Protein AF-A0A6J2XT29-F1 (afdb_monomer_lite)

Radius of gyration: 28.03 Å; chains: 1; bounding box: 79×59×53 Å

Organism: Sitophilus oryzae (NCBI:txid7048)

pLDDT: mean 84.01, std 17.03, range [32.56, 98.5]

Structure (mmCIF, N/CA/C/O backbone):
data_AF-A0A6J2XT29-F1
#
_entry.id   AF-A0A6J2XT29-F1
#
loop_
_atom_site.group_PDB
_atom_site.id
_atom_site.type_symbol
_atom_site.label_atom_id
_atom_site.label_alt_id
_atom_site.label_comp_id
_atom_site.label_asym_id
_atom_site.label_entity_id
_atom_site.label_seq_id
_atom_site.pdbx_PDB_ins_code
_atom_site.Cartn_x
_atom_site.Cartn_y
_atom_site.Cartn_z
_atom_site.occupancy
_atom_site.B_iso_or_equiv
_atom_site.auth_seq_id
_atom_site.auth_comp_id
_atom_site.auth_asym_id
_atom_site.auth_atom_id
_atom_site.pdbx_PDB_model_num
ATOM 1 N N . MET A 1 1 ? 14.604 -7.765 10.996 1.00 75.50 1 MET A N 1
ATOM 2 C CA . MET A 1 1 ? 13.766 -7.468 12.179 1.00 75.50 1 MET A CA 1
ATOM 3 C C . MET A 1 1 ? 12.303 -7.497 11.748 1.00 75.50 1 MET A C 1
ATOM 5 O O . MET A 1 1 ? 12.022 -7.014 10.658 1.00 75.50 1 MET A O 1
ATOM 9 N N . SER A 1 2 ? 11.394 -8.119 12.507 1.00 87.50 2 SER A N 1
ATOM 10 C CA . SER A 1 2 ? 9.956 -8.072 12.184 1.00 87.50 2 SER A CA 1
ATOM 11 C C . SER A 1 2 ? 9.379 -6.686 12.528 1.00 87.50 2 SER A C 1
ATOM 13 O O . SER A 1 2 ? 9.912 -6.046 13.435 1.00 87.50 2 SER A O 1
ATOM 15 N N . PRO A 1 3 ? 8.294 -6.216 11.877 1.00 84.75 3 PRO A N 1
ATOM 16 C CA . PRO A 1 3 ? 7.709 -4.901 12.179 1.00 84.75 3 PRO A CA 1
ATOM 17 C C . PRO A 1 3 ? 7.294 -4.743 13.648 1.00 84.75 3 PRO A C 1
ATOM 19 O O . PRO A 1 3 ? 7.476 -3.688 14.252 1.00 84.75 3 PRO A O 1
ATOM 22 N N . LYS A 1 4 ? 6.798 -5.829 14.256 1.00 86.00 4 LYS A N 1
ATOM 23 C CA . LYS A 1 4 ? 6.395 -5.849 15.666 1.00 86.00 4 LYS A CA 1
ATOM 24 C C . LYS A 1 4 ? 7.598 -5.748 16.605 1.00 86.00 4 LYS A C 1
ATOM 26 O O . LYS A 1 4 ? 7.549 -4.994 17.566 1.00 86.00 4 LYS A O 1
ATOM 31 N N . LEU A 1 5 ? 8.694 -6.443 16.291 1.00 88.62 5 LEU A N 1
ATOM 32 C CA . LEU A 1 5 ? 9.934 -6.343 17.060 1.00 88.62 5 LEU A CA 1
ATOM 33 C C . LEU A 1 5 ? 10.579 -4.956 16.921 1.00 88.62 5 LEU A C 1
ATOM 35 O O . LEU A 1 5 ? 11.034 -4.406 17.914 1.00 88.62 5 LEU A O 1
ATOM 39 N N . PHE A 1 6 ? 10.567 -4.374 15.717 1.00 87.44 6 PHE A N 1
ATOM 40 C CA . PHE A 1 6 ? 11.050 -3.009 15.483 1.00 87.44 6 PHE A CA 1
ATOM 41 C C . PHE A 1 6 ? 10.252 -1.979 16.288 1.00 87.44 6 PHE A C 1
ATOM 43 O O . PHE A 1 6 ? 10.837 -1.129 16.950 1.00 87.44 6 PHE A O 1
ATOM 50 N N . THR A 1 7 ? 8.923 -2.108 16.290 1.00 87.19 7 THR A N 1
ATOM 51 C CA . THR A 1 7 ? 8.021 -1.236 17.053 1.00 87.19 7 THR A CA 1
ATOM 52 C C . THR A 1 7 ? 8.329 -1.266 18.547 1.00 87.19 7 THR A C 1
ATOM 54 O O . THR A 1 7 ? 8.520 -0.206 19.134 1.00 87.19 7 THR A O 1
ATOM 57 N N . LEU A 1 8 ? 8.446 -2.462 19.133 1.00 88.94 8 LEU A N 1
ATOM 58 C CA . LEU A 1 8 ? 8.754 -2.628 20.556 1.00 88.94 8 LEU A CA 1
ATOM 59 C C . LEU A 1 8 ? 10.149 -2.101 20.910 1.00 88.94 8 LEU A C 1
ATOM 61 O O . LEU A 1 8 ? 10.317 -1.409 21.908 1.00 88.94 8 LEU A O 1
ATOM 65 N N . ALA A 1 9 ? 11.150 -2.395 20.079 1.00 89.38 9 ALA A N 1
ATOM 66 C CA . ALA A 1 9 ? 12.513 -1.926 20.298 1.00 89.38 9 ALA A CA 1
ATOM 67 C C . ALA A 1 9 ? 12.591 -0.390 20.273 1.00 89.38 9 ALA A C 1
ATOM 69 O O . ALA A 1 9 ? 13.258 0.224 21.100 1.00 89.38 9 ALA A O 1
ATOM 70 N N . LEU A 1 10 ? 11.859 0.236 19.354 1.00 87.81 10 LEU A N 1
ATOM 71 C CA . LEU A 1 10 ? 11.782 1.684 19.248 1.00 87.81 10 LEU A CA 1
ATOM 72 C C . LEU A 1 10 ? 11.015 2.319 20.420 1.00 87.81 10 LEU A C 1
ATOM 74 O O . LEU A 1 10 ? 11.417 3.368 20.912 1.00 87.81 10 LEU A O 1
ATOM 78 N N . GLU A 1 11 ? 9.943 1.686 20.900 1.00 87.50 11 GLU A N 1
ATOM 79 C CA . GLU A 1 11 ? 9.243 2.119 22.118 1.00 87.50 11 GLU A CA 1
ATOM 80 C C . GLU A 1 11 ? 10.168 2.090 23.342 1.00 87.50 11 GLU A C 1
ATOM 82 O O . GLU A 1 11 ? 10.181 3.042 24.118 1.00 87.50 11 GLU A O 1
ATOM 87 N N . GLU A 1 12 ? 11.003 1.058 23.482 1.00 89.12 12 GLU A N 1
ATOM 88 C CA . GLU A 1 12 ? 12.017 0.981 24.542 1.00 89.12 12 GLU A CA 1
ATOM 89 C C . GLU A 1 12 ? 13.102 2.061 24.429 1.00 89.12 12 GLU A C 1
ATOM 91 O O . GLU A 1 12 ? 13.652 2.486 25.445 1.00 89.12 12 GLU A O 1
ATOM 96 N N . VAL A 1 13 ? 13.411 2.534 23.218 1.00 90.19 13 VAL A N 1
ATOM 97 C CA . VAL A 1 13 ? 14.299 3.691 23.022 1.00 90.19 13 VAL A CA 1
ATOM 98 C C . VAL A 1 13 ? 13.635 4.961 23.531 1.00 90.19 13 VAL A C 1
ATOM 100 O O . VAL A 1 13 ? 14.242 5.674 24.322 1.00 90.19 13 VAL A O 1
ATOM 103 N N . PHE A 1 14 ? 12.389 5.224 23.130 1.00 88.88 14 PHE A N 1
ATOM 104 C CA . PHE A 1 14 ? 11.687 6.446 23.531 1.00 88.88 14 PHE A CA 1
ATOM 105 C C . PHE A 1 14 ? 11.379 6.510 25.025 1.00 88.88 14 PHE A C 1
ATOM 107 O O . PHE A 1 14 ? 11.457 7.589 25.595 1.00 88.88 14 PHE A O 1
ATOM 114 N N . LYS A 1 15 ? 11.122 5.378 25.692 1.00 86.69 15 LYS A N 1
ATOM 115 C CA . LYS A 1 15 ? 10.969 5.346 27.159 1.00 86.69 15 LYS A CA 1
ATOM 116 C C . LYS A 1 15 ? 12.222 5.788 27.922 1.00 86.69 15 LYS A C 1
ATOM 118 O O . LYS A 1 15 ? 12.111 6.170 29.078 1.00 86.69 15 LYS A O 1
ATOM 123 N N . LYS A 1 16 ? 13.405 5.684 27.308 1.00 86.12 16 LYS A N 1
ATOM 124 C CA . LYS A 1 16 ? 14.691 6.065 27.919 1.00 86.12 16 LYS A CA 1
ATOM 125 C C . LYS A 1 16 ? 15.096 7.505 27.611 1.00 86.12 16 LYS A C 1
ATOM 127 O O . LYS A 1 16 ? 16.127 7.949 28.106 1.00 86.12 16 LYS A O 1
ATOM 132 N N . LEU A 1 17 ? 14.347 8.194 26.752 1.00 87.44 17 LEU A N 1
ATOM 133 C CA . LEU A 1 17 ? 14.613 9.574 26.374 1.00 87.44 17 LEU A CA 1
ATOM 134 C C . LEU A 1 17 ? 13.809 10.494 27.293 1.00 87.44 17 LEU A C 1
ATOM 136 O O . LEU A 1 17 ? 12.584 10.543 27.221 1.00 87.44 17 LEU A O 1
ATOM 140 N N . GLU A 1 18 ? 14.510 11.217 28.161 1.00 84.50 18 GLU A N 1
ATOM 141 C CA . GLU A 1 18 ? 13.914 12.194 29.074 1.00 84.50 18 GLU A CA 1
ATOM 142 C C . GLU A 1 18 ? 13.762 13.542 28.358 1.00 84.50 18 GLU A C 1
ATOM 144 O O . GLU A 1 18 ? 14.658 14.386 28.356 1.00 84.50 18 GLU A O 1
ATOM 149 N N . TRP A 1 19 ? 12.628 13.730 27.681 1.00 88.81 19 TRP A N 1
ATOM 150 C CA . TRP A 1 19 ? 12.338 14.918 26.865 1.00 88.81 19 TRP A CA 1
ATOM 151 C C . TRP A 1 19 ? 11.220 15.7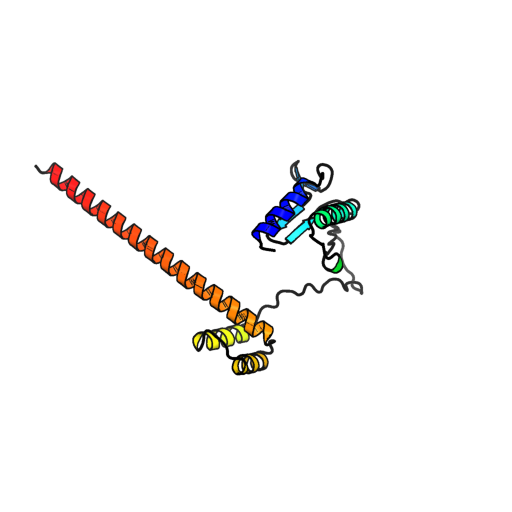93 27.435 1.00 88.81 19 TRP A C 1
ATOM 153 O O . TRP A 1 19 ? 10.593 16.548 26.693 1.00 88.81 19 TRP A O 1
ATOM 163 N N . ASP A 1 20 ? 10.983 15.733 28.744 1.00 83.38 20 ASP A N 1
ATOM 164 C CA . ASP A 1 20 ? 9.909 16.480 29.414 1.00 83.38 20 ASP A CA 1
ATOM 165 C C . ASP A 1 20 ? 10.051 18.004 29.268 1.00 83.38 20 ASP A C 1
ATOM 167 O O . ASP A 1 20 ? 9.070 18.742 29.339 1.00 83.38 20 ASP A O 1
ATOM 171 N N . THR A 1 21 ? 11.271 18.491 29.030 1.00 84.00 21 THR A N 1
ATOM 172 C CA . THR A 1 21 ? 11.581 19.916 28.839 1.00 84.00 21 THR A CA 1
ATOM 173 C C . THR A 1 21 ? 11.751 20.320 27.375 1.00 84.00 21 THR A C 1
ATOM 175 O O . THR A 1 21 ? 11.805 21.518 27.090 1.00 84.00 21 THR A O 1
ATOM 178 N N . LYS A 1 22 ? 11.798 19.357 26.445 1.00 87.81 22 LYS A N 1
ATOM 179 C CA . LYS A 1 22 ? 12.055 19.586 25.015 1.00 87.81 22 LYS A CA 1
ATOM 180 C C . LYS A 1 22 ? 10.754 19.557 24.212 1.00 87.81 22 LYS A C 1
ATOM 182 O O . LYS A 1 22 ? 9.746 18.997 24.644 1.00 87.81 22 LYS A O 1
ATOM 187 N N . GLY A 1 23 ? 10.757 20.180 23.039 1.00 87.12 23 GLY A N 1
ATOM 188 C CA . GLY A 1 23 ? 9.604 20.167 22.131 1.00 87.12 23 GLY A CA 1
ATOM 189 C C . GLY A 1 23 ? 8.695 21.394 22.228 1.00 87.12 23 GLY A C 1
ATOM 190 O O . GLY A 1 23 ? 9.003 22.375 22.906 1.00 87.12 23 GLY A O 1
ATOM 191 N N . ILE A 1 24 ? 7.568 21.351 21.517 1.00 89.12 24 ILE A N 1
ATOM 192 C CA . ILE A 1 24 ? 6.631 22.478 21.385 1.00 89.12 24 ILE A CA 1
ATOM 193 C C . ILE A 1 24 ? 5.427 22.268 22.304 1.00 89.12 24 ILE A C 1
ATOM 195 O O . ILE A 1 24 ? 4.846 21.187 22.328 1.00 89.12 24 ILE A O 1
ATOM 199 N N . SER A 1 25 ? 5.031 23.304 23.045 1.00 88.62 25 SER A N 1
ATOM 200 C CA . SER A 1 25 ? 3.807 23.275 23.853 1.00 88.62 25 SER A CA 1
ATOM 201 C C . SER A 1 25 ? 2.577 23.496 22.970 1.00 88.62 25 SER A C 1
ATOM 203 O O . SER A 1 25 ? 2.482 24.518 22.289 1.00 88.62 25 SER A O 1
ATOM 205 N N . VAL A 1 26 ? 1.640 22.551 22.988 1.00 87.19 26 VAL A N 1
ATOM 206 C CA . VAL A 1 26 ? 0.329 22.636 22.335 1.00 87.19 26 VAL A CA 1
ATOM 207 C C . VAL A 1 26 ? -0.719 22.272 23.381 1.00 87.19 26 VAL A C 1
ATOM 209 O O . VAL A 1 26 ? -0.677 21.181 23.944 1.00 87.19 26 VAL A O 1
ATOM 212 N N . ASP A 1 27 ? -1.613 23.210 23.696 1.00 85.25 27 ASP A N 1
ATOM 213 C CA . ASP A 1 27 ? -2.692 23.040 24.684 1.00 85.25 27 ASP A CA 1
ATOM 214 C C . ASP A 1 27 ? -2.221 22.561 26.074 1.00 85.25 27 ASP A C 1
ATOM 216 O O . ASP A 1 27 ? -2.902 21.809 26.768 1.00 85.25 27 ASP A O 1
ATOM 220 N N . GLY A 1 28 ? -1.027 22.998 26.492 1.00 83.06 28 GLY A N 1
ATOM 221 C CA . GLY A 1 28 ? -0.426 22.639 27.783 1.00 83.06 28 GLY A CA 1
ATOM 222 C C . GLY A 1 28 ? 0.339 21.311 27.788 1.00 83.06 28 GLY A C 1
ATOM 223 O O . GLY A 1 28 ? 0.936 20.965 28.805 1.00 83.06 28 GLY A O 1
ATOM 224 N N . ILE A 1 29 ? 0.381 20.596 26.660 1.00 84.12 29 ILE A N 1
ATOM 225 C CA . ILE A 1 29 ? 1.143 19.357 26.483 1.00 84.12 29 ILE A CA 1
ATOM 226 C C . ILE A 1 29 ? 2.375 19.647 25.625 1.00 84.12 29 ILE A C 1
ATOM 228 O O . ILE A 1 29 ? 2.283 20.271 24.569 1.00 84.12 29 ILE A O 1
ATOM 232 N N . ARG A 1 30 ? 3.546 19.171 26.054 1.00 86.56 30 ARG A N 1
ATOM 233 C CA . ARG A 1 30 ? 4.767 19.237 25.244 1.00 86.56 30 ARG A CA 1
ATOM 234 C C . ARG A 1 30 ? 4.799 18.094 24.237 1.00 86.56 30 ARG A C 1
ATOM 236 O O . ARG A 1 30 ? 4.825 16.925 24.606 1.00 86.56 30 ARG A O 1
ATOM 243 N N . LEU A 1 31 ? 4.812 18.450 22.959 1.00 89.00 31 LEU A N 1
ATOM 244 C CA . LEU A 1 31 ? 4.956 17.536 21.835 1.00 89.00 31 LEU A CA 1
ATOM 245 C C . LEU A 1 31 ? 6.400 17.573 21.332 1.00 89.00 31 LEU A C 1
ATOM 247 O O . LEU A 1 31 ? 6.881 18.592 20.836 1.00 89.00 31 LEU A O 1
ATOM 251 N N . ASN A 1 32 ? 7.073 16.436 21.452 1.00 90.06 32 ASN A N 1
ATOM 252 C CA . ASN A 1 32 ? 8.479 16.218 21.109 1.00 90.06 32 ASN A CA 1
ATOM 253 C C . ASN A 1 32 ? 8.647 15.269 19.910 1.00 90.06 32 ASN A C 1
ATOM 255 O O . ASN A 1 32 ? 9.553 15.455 19.096 1.00 90.06 32 ASN A O 1
ATOM 259 N N . GLN A 1 33 ? 7.742 14.299 19.742 1.00 88.62 33 GLN A N 1
ATOM 260 C CA . GLN A 1 33 ? 7.713 13.430 18.569 1.00 88.62 33 GLN A CA 1
ATOM 261 C C . GLN A 1 33 ? 6.304 13.083 18.079 1.00 88.62 33 GLN A C 1
ATOM 263 O O . GLN A 1 33 ? 5.365 12.943 18.859 1.00 88.62 33 GLN A O 1
ATOM 268 N N . LEU A 1 34 ? 6.188 12.837 16.772 1.00 87.31 34 LEU A N 1
ATOM 269 C CA . LEU A 1 34 ? 5.063 12.144 16.146 1.00 87.31 34 LEU A CA 1
ATOM 270 C C . LEU A 1 34 ? 5.566 10.859 15.493 1.00 87.31 34 LEU A C 1
ATOM 272 O O . LEU A 1 34 ? 6.588 10.863 14.808 1.00 87.31 34 LEU A O 1
ATOM 276 N N . LYS A 1 35 ? 4.830 9.762 15.664 1.00 85.44 35 LYS A N 1
ATOM 277 C CA . LYS A 1 35 ? 5.120 8.480 15.016 1.00 85.44 35 LYS A CA 1
ATOM 278 C C . LYS A 1 35 ? 3.977 8.107 14.085 1.00 85.44 35 LYS A C 1
ATOM 280 O O . LYS A 1 35 ? 2.825 8.055 14.510 1.00 85.44 35 LYS A O 1
ATOM 285 N N . PHE A 1 36 ? 4.302 7.785 12.838 1.00 81.25 36 PHE A N 1
ATOM 286 C CA . PHE A 1 36 ? 3.361 7.219 11.880 1.00 81.25 36 PHE A CA 1
ATOM 287 C C . PHE A 1 36 ? 3.962 5.960 11.255 1.00 81.25 36 PHE A C 1
ATOM 289 O O . PHE A 1 36 ? 4.844 6.031 10.405 1.00 81.25 36 PHE A O 1
ATOM 296 N N . ALA A 1 37 ? 3.484 4.791 11.689 1.00 79.19 37 ALA A N 1
ATOM 297 C CA . ALA A 1 37 ? 4.065 3.494 11.339 1.00 79.19 37 ALA A CA 1
ATOM 298 C C . ALA A 1 37 ? 5.580 3.436 11.638 1.00 79.19 37 ALA A C 1
ATOM 300 O O . ALA A 1 37 ? 5.967 3.457 12.809 1.00 79.19 37 ALA A O 1
ATOM 301 N N . ASP A 1 38 ? 6.406 3.365 10.590 1.00 76.50 38 ASP A N 1
ATOM 302 C CA . ASP A 1 38 ? 7.868 3.299 10.668 1.00 76.50 38 ASP A CA 1
ATOM 303 C C . ASP A 1 38 ? 8.538 4.690 10.607 1.00 76.50 38 ASP A C 1
ATOM 305 O O . ASP A 1 38 ? 9.755 4.787 10.762 1.00 76.50 38 ASP A O 1
ATOM 309 N N . ASP A 1 39 ? 7.763 5.761 10.399 1.00 82.94 39 ASP A N 1
ATOM 310 C CA . ASP A 1 39 ? 8.257 7.136 10.307 1.00 82.94 39 ASP A CA 1
ATOM 311 C C . ASP A 1 39 ? 8.143 7.861 11.659 1.00 82.94 39 ASP A C 1
ATOM 313 O O . ASP A 1 39 ? 7.119 7.787 12.345 1.00 82.94 39 ASP A O 1
ATOM 317 N N . ILE A 1 40 ? 9.192 8.603 12.024 1.00 87.25 40 ILE A N 1
ATOM 318 C CA . ILE A 1 40 ? 9.242 9.462 13.214 1.00 87.25 40 ILE A CA 1
ATOM 319 C C . ILE A 1 40 ? 9.525 10.892 12.773 1.00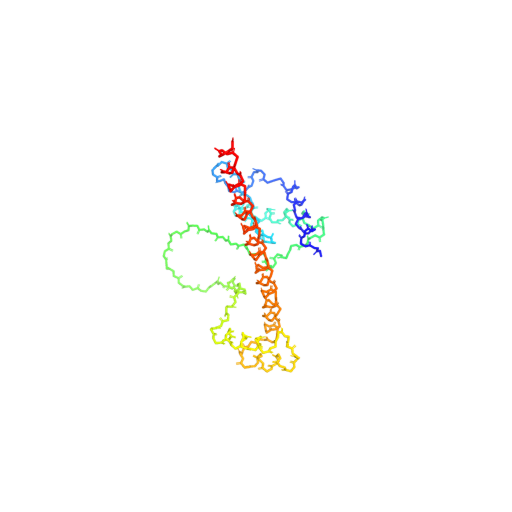 87.25 40 ILE A C 1
ATOM 321 O O . ILE A 1 40 ? 10.441 11.142 11.988 1.00 87.25 40 ILE A O 1
ATOM 325 N N . VAL A 1 41 ? 8.780 11.830 13.341 1.00 88.31 41 VAL A N 1
ATOM 326 C CA . VAL A 1 41 ? 9.013 13.266 13.217 1.00 88.31 41 VAL A CA 1
ATOM 327 C C . VAL A 1 41 ? 9.394 13.793 14.591 1.00 88.31 41 VAL A C 1
ATOM 329 O O . VAL A 1 41 ? 8.601 13.675 15.518 1.00 88.31 41 VAL A O 1
ATOM 332 N N . LEU A 1 42 ? 10.593 14.361 14.718 1.00 89.62 42 LEU A N 1
ATOM 333 C CA . LEU A 1 42 ? 10.995 15.113 15.907 1.00 89.62 42 LEU A CA 1
ATOM 334 C C . LEU A 1 42 ? 10.552 16.567 15.755 1.00 89.62 42 LEU A C 1
ATOM 336 O O . LEU A 1 42 ? 10.698 17.152 14.680 1.00 89.62 42 LEU A O 1
ATOM 340 N N . ILE A 1 43 ? 10.001 17.127 16.824 1.00 89.81 43 ILE A N 1
ATOM 341 C CA . ILE A 1 43 ? 9.441 18.474 16.869 1.00 89.81 43 ILE A CA 1
ATOM 342 C C . ILE A 1 43 ? 10.068 19.189 18.059 1.00 89.81 43 ILE A C 1
ATOM 344 O O . ILE A 1 43 ? 10.036 18.685 19.176 1.00 89.81 43 ILE A O 1
ATOM 348 N N . GLY A 1 44 ? 10.629 20.368 17.823 1.00 88.00 44 GLY A N 1
ATOM 349 C CA . GLY A 1 44 ? 11.260 21.170 18.861 1.00 88.00 44 GLY A CA 1
ATOM 350 C C . GLY A 1 44 ? 11.875 22.435 18.295 1.00 88.00 44 GLY A C 1
ATOM 351 O O . GLY A 1 44 ? 11.780 22.708 17.095 1.00 88.00 44 GLY A O 1
ATOM 352 N N . ASN A 1 45 ? 12.504 23.209 19.174 1.00 85.81 45 ASN A N 1
ATOM 353 C CA . ASN A 1 45 ? 13.240 24.396 18.767 1.00 85.81 45 ASN A CA 1
ATOM 354 C C . ASN A 1 45 ? 14.466 24.005 17.937 1.00 85.81 45 ASN A C 1
ATOM 356 O O . ASN A 1 45 ? 15.048 22.936 18.124 1.00 85.81 45 ASN A O 1
ATOM 360 N N . ILE A 1 46 ? 14.896 24.893 17.037 1.00 81.50 46 ILE A N 1
ATOM 361 C CA . ILE A 1 46 ? 16.054 24.638 16.165 1.00 81.50 46 ILE A CA 1
ATOM 362 C C . ILE A 1 46 ? 17.327 24.317 16.959 1.00 81.50 46 ILE A C 1
ATOM 364 O O . ILE A 1 46 ? 18.120 23.483 16.536 1.00 81.50 46 ILE A O 1
ATOM 368 N N . THR A 1 47 ? 17.487 24.937 18.127 1.00 82.75 47 THR A N 1
ATOM 369 C CA . THR A 1 47 ? 18.616 24.731 19.040 1.00 82.75 47 THR A CA 1
ATOM 370 C C . THR A 1 47 ? 18.577 23.367 19.728 1.00 82.75 47 THR A C 1
ATOM 372 O O . THR A 1 47 ? 19.624 22.803 20.013 1.00 82.75 47 THR A O 1
ATOM 375 N N . GLU A 1 48 ? 17.385 22.818 19.968 1.00 86.44 48 GLU A N 1
ATOM 376 C CA . GLU A 1 48 ? 17.183 21.547 20.680 1.00 86.44 48 GLU A CA 1
ATOM 377 C C . GLU A 1 48 ? 17.200 20.340 19.732 1.00 86.44 48 GLU A C 1
ATOM 379 O O . GLU A 1 48 ? 17.527 19.226 20.140 1.00 86.44 48 GLU A O 1
ATOM 384 N N . LEU A 1 49 ? 16.845 20.538 18.458 1.00 87.00 49 LEU A N 1
ATOM 385 C CA . LEU A 1 49 ? 16.608 19.444 17.514 1.00 87.00 49 LEU A CA 1
ATOM 386 C C . LEU A 1 49 ? 17.866 18.607 17.237 1.00 87.00 49 LEU A C 1
ATOM 388 O O . LEU A 1 49 ? 17.771 17.392 17.057 1.00 87.00 49 LEU A O 1
ATOM 392 N N . ASP A 1 50 ? 19.039 19.241 17.225 1.00 86.56 50 ASP A N 1
ATOM 393 C CA . ASP A 1 50 ? 20.319 18.553 17.034 1.00 86.56 50 ASP A CA 1
ATOM 394 C C . ASP A 1 50 ? 20.670 17.670 18.231 1.00 86.56 50 ASP A C 1
ATOM 396 O O . ASP A 1 50 ? 21.108 16.530 18.059 1.00 86.56 50 ASP A O 1
ATOM 400 N N . GLU A 1 51 ? 20.403 18.153 19.441 1.00 88.94 51 GLU A N 1
ATOM 401 C CA . GLU A 1 51 ? 20.587 17.383 20.668 1.00 88.94 51 GLU A CA 1
ATOM 402 C C . GLU A 1 51 ? 19.606 16.211 20.737 1.00 88.94 51 GLU A C 1
ATOM 404 O O . GLU A 1 51 ? 20.022 15.079 20.975 1.00 88.94 51 GLU A O 1
ATOM 409 N N . MET A 1 52 ? 18.322 16.445 20.443 1.00 89.75 52 MET A N 1
ATOM 410 C CA . MET A 1 52 ? 17.300 15.392 20.396 1.00 89.75 52 MET A CA 1
ATOM 411 C C . MET A 1 52 ? 17.652 14.305 19.374 1.00 89.75 52 MET A C 1
ATOM 413 O O . MET A 1 52 ? 17.519 13.111 19.649 1.00 89.75 52 MET A O 1
ATOM 417 N N . LEU A 1 53 ? 18.137 14.695 18.191 1.00 89.50 53 LEU A N 1
ATOM 418 C CA . LEU A 1 53 ? 18.569 13.751 17.162 1.00 89.50 53 LEU A CA 1
ATOM 419 C C . LEU A 1 53 ? 19.758 12.904 17.640 1.00 89.50 53 LEU A C 1
ATOM 421 O O . LEU A 1 53 ? 19.770 11.689 17.427 1.00 89.50 53 LEU A O 1
ATOM 425 N N . ASN A 1 54 ? 20.740 13.530 18.292 1.00 89.62 54 ASN A N 1
ATOM 426 C CA . ASN A 1 54 ? 21.916 12.847 18.826 1.00 89.62 54 ASN A CA 1
ATOM 427 C C . ASN A 1 54 ? 21.547 11.877 19.958 1.00 89.62 54 ASN A C 1
ATOM 429 O O . ASN A 1 54 ? 21.985 10.727 19.948 1.00 89.62 54 ASN A O 1
ATOM 433 N N . GLU A 1 55 ? 20.696 12.290 20.896 1.00 91.00 55 GLU A N 1
ATOM 434 C CA . GLU A 1 55 ? 20.210 11.442 21.993 1.00 91.00 55 GLU A CA 1
ATOM 435 C C . GLU A 1 55 ? 19.427 10.230 21.479 1.00 91.00 55 GLU A C 1
ATOM 437 O O . GLU A 1 55 ? 19.651 9.099 21.930 1.00 91.00 55 GLU A O 1
ATOM 442 N N . LEU A 1 56 ? 18.555 10.445 20.487 1.00 91.38 56 LEU A N 1
ATOM 443 C CA . LEU A 1 56 ? 17.817 9.375 19.826 1.00 91.38 56 LEU A CA 1
ATOM 444 C C . LEU A 1 56 ? 18.771 8.406 19.118 1.00 91.38 56 LEU A C 1
ATOM 446 O O . LEU A 1 56 ? 18.620 7.192 19.253 1.00 91.38 56 LEU A O 1
ATOM 450 N N . HIS A 1 57 ? 19.772 8.916 18.397 1.00 90.12 57 HIS A N 1
ATOM 451 C CA . HIS A 1 57 ? 20.766 8.090 17.711 1.00 90.12 57 HIS A CA 1
ATOM 452 C C . HIS A 1 57 ? 21.589 7.239 18.685 1.00 90.12 57 HIS A C 1
ATOM 454 O O . HIS A 1 57 ? 21.758 6.036 18.464 1.00 90.12 57 HIS A O 1
ATOM 460 N N . LEU A 1 58 ? 22.063 7.827 19.784 1.00 91.44 58 LEU A N 1
ATOM 461 C CA . LEU A 1 58 ? 22.819 7.112 20.812 1.00 91.44 58 LEU A CA 1
ATOM 462 C C . LEU A 1 58 ? 21.966 6.028 21.479 1.00 91.44 58 LEU A C 1
ATOM 464 O O . LEU A 1 58 ? 22.419 4.894 21.646 1.00 91.44 58 LEU A O 1
ATOM 468 N N . SER A 1 59 ? 20.718 6.346 21.820 1.00 91.19 59 SER A N 1
ATOM 469 C CA . SER A 1 59 ? 19.798 5.399 22.457 1.00 91.19 59 SER A CA 1
ATOM 470 C C . SER A 1 59 ? 19.389 4.263 21.517 1.00 91.19 59 SER A C 1
ATOM 472 O O . SER A 1 59 ? 19.364 3.103 21.931 1.00 91.19 59 SER A O 1
ATOM 474 N N . ALA A 1 60 ? 19.161 4.562 20.236 1.00 90.75 60 ALA A N 1
ATOM 475 C CA . ALA A 1 60 ? 18.920 3.568 19.195 1.00 90.75 60 ALA A CA 1
ATOM 476 C C . ALA A 1 60 ? 20.143 2.657 18.985 1.00 90.75 60 ALA A C 1
ATOM 478 O O . ALA A 1 60 ? 20.006 1.435 18.903 1.00 90.75 60 ALA A O 1
ATOM 479 N N . THR A 1 61 ? 21.354 3.217 18.986 1.00 91.94 61 THR A N 1
ATOM 480 C CA . THR A 1 61 ? 22.585 2.441 18.774 1.00 91.94 61 THR A CA 1
ATOM 481 C C . THR A 1 61 ? 22.809 1.421 19.892 1.00 91.94 61 THR A C 1
ATOM 483 O O . THR A 1 61 ? 23.202 0.288 19.614 1.00 91.94 61 THR A O 1
ATOM 486 N N . LYS A 1 62 ? 22.465 1.760 21.144 1.00 91.12 62 LYS A N 1
ATOM 487 C CA . LYS A 1 62 ? 22.535 0.835 22.295 1.00 91.12 62 LYS A CA 1
ATOM 488 C C . LYS A 1 62 ? 21.681 -0.425 22.123 1.00 91.12 62 LYS A C 1
ATOM 490 O O . LYS A 1 62 ? 22.004 -1.454 22.707 1.00 91.12 62 LYS A O 1
ATOM 495 N N . ILE A 1 63 ? 20.612 -0.357 21.332 1.00 89.94 63 ILE A N 1
ATOM 496 C CA . ILE A 1 63 ? 19.743 -1.503 21.027 1.00 89.94 63 ILE A CA 1
ATOM 497 C C . ILE A 1 63 ? 19.995 -2.090 19.627 1.00 89.94 63 ILE A C 1
ATOM 499 O O . ILE A 1 63 ? 19.201 -2.890 19.133 1.00 89.94 63 ILE A O 1
ATOM 503 N N . GLY A 1 64 ? 21.088 -1.689 18.969 1.00 88.62 64 GLY A N 1
ATOM 504 C CA . GLY A 1 64 ? 21.475 -2.176 17.644 1.00 88.62 64 GLY A CA 1
ATOM 505 C C . GLY A 1 64 ? 20.703 -1.554 16.475 1.00 88.62 64 GLY A C 1
ATOM 506 O O . GLY A 1 64 ? 20.730 -2.100 15.371 1.00 88.62 64 GLY A O 1
ATOM 507 N N . LEU A 1 65 ? 20.015 -0.427 16.682 1.00 89.38 65 LEU A N 1
ATOM 508 C CA . LEU A 1 65 ? 19.379 0.347 15.617 1.00 89.38 65 LEU A CA 1
ATOM 509 C C . LEU A 1 65 ? 20.279 1.516 15.208 1.00 89.38 65 LEU A C 1
ATOM 511 O O . LEU A 1 65 ? 20.642 2.347 16.031 1.00 89.38 65 LEU A O 1
ATOM 515 N N . ASN A 1 66 ? 20.606 1.610 13.920 1.00 87.56 66 ASN A N 1
ATOM 516 C CA . ASN A 1 66 ? 21.402 2.714 13.388 1.00 87.56 66 ASN A CA 1
ATOM 517 C C . ASN A 1 66 ? 20.525 3.651 12.544 1.00 87.56 66 ASN A C 1
ATOM 519 O O . ASN A 1 66 ? 19.846 3.210 11.612 1.00 87.56 66 ASN A O 1
ATOM 523 N N . ILE A 1 67 ? 20.553 4.945 12.864 1.00 86.44 67 ILE A N 1
ATOM 524 C CA . ILE A 1 67 ? 19.809 5.982 12.145 1.00 86.44 67 ILE A CA 1
ATOM 525 C C . ILE A 1 67 ? 20.662 6.500 10.991 1.00 86.44 67 ILE A C 1
ATOM 527 O O . ILE A 1 67 ? 21.770 6.994 11.181 1.00 86.44 67 ILE A O 1
ATOM 531 N N . ASN A 1 68 ? 20.123 6.430 9.776 1.00 83.81 68 ASN A N 1
ATOM 532 C CA . ASN A 1 68 ? 20.799 6.963 8.602 1.00 83.81 68 ASN A CA 1
ATOM 533 C C . ASN A 1 68 ? 20.604 8.484 8.511 1.00 83.81 68 ASN A C 1
ATOM 535 O O . ASN A 1 68 ? 19.626 8.953 7.930 1.00 83.81 68 ASN A O 1
ATOM 539 N N . LEU A 1 69 ? 21.569 9.235 9.042 1.00 76.94 69 LEU A N 1
ATOM 540 C CA . LEU A 1 69 ? 21.551 10.702 9.066 1.00 76.94 69 LEU A CA 1
ATOM 541 C C . LEU A 1 69 ? 21.481 11.329 7.662 1.00 76.94 69 LEU A C 1
ATOM 543 O O . LEU A 1 69 ? 20.856 12.369 7.498 1.00 76.94 69 LEU A O 1
ATOM 547 N N . ASN A 1 70 ? 22.008 10.658 6.630 1.00 73.50 70 ASN A N 1
ATOM 548 C CA . ASN A 1 70 ? 21.933 11.135 5.241 1.00 73.50 70 ASN A CA 1
ATOM 549 C C . ASN A 1 70 ? 20.509 11.068 4.661 1.00 73.50 70 ASN A C 1
ATOM 551 O O . ASN A 1 70 ? 20.226 11.688 3.638 1.00 73.50 70 ASN A O 1
ATOM 555 N N . LYS A 1 71 ? 19.618 10.275 5.272 1.00 72.94 71 LYS A N 1
ATOM 556 C CA . LYS A 1 71 ? 18.197 10.179 4.905 1.00 72.94 71 LYS A CA 1
ATOM 557 C C . LYS A 1 71 ? 17.287 10.975 5.843 1.00 72.94 71 LYS A C 1
ATOM 559 O O . LYS A 1 71 ? 16.127 11.194 5.494 1.00 72.94 71 LYS A O 1
ATOM 564 N N . THR A 1 72 ? 17.788 11.416 6.995 1.00 74.25 72 THR A N 1
ATOM 565 C CA . THR A 1 72 ? 17.040 12.250 7.938 1.00 74.25 72 THR A CA 1
ATOM 566 C C . THR A 1 72 ? 16.925 13.666 7.382 1.00 74.25 72 THR A C 1
ATOM 568 O O . THR A 1 72 ? 17.907 14.394 7.284 1.00 74.25 72 THR A O 1
ATOM 571 N N . THR A 1 73 ? 15.715 14.070 6.995 1.00 73.88 73 THR A N 1
ATOM 572 C CA . THR A 1 73 ? 15.467 15.429 6.495 1.00 73.88 73 THR A CA 1
ATOM 573 C C . THR A 1 73 ? 15.115 16.346 7.662 1.00 73.88 73 THR A C 1
ATOM 575 O O . THR A 1 73 ? 14.090 16.140 8.305 1.00 73.88 73 THR A O 1
ATOM 578 N N . LYS A 1 74 ? 15.931 17.375 7.916 1.00 68.31 74 LYS A N 1
ATOM 579 C CA . LYS A 1 74 ? 15.566 18.490 8.802 1.00 68.31 74 LYS A CA 1
ATOM 580 C C . LYS A 1 74 ? 14.761 19.500 7.982 1.00 68.31 74 LYS A C 1
ATOM 582 O O . LYS A 1 74 ? 15.290 20.083 7.039 1.00 68.31 74 LYS A O 1
ATOM 587 N N . THR A 1 75 ? 13.477 19.671 8.282 1.00 62.34 75 THR A N 1
ATOM 588 C CA . THR A 1 75 ? 12.630 20.684 7.633 1.00 62.34 75 THR A CA 1
ATOM 589 C C . THR A 1 75 ? 12.384 21.812 8.622 1.00 62.34 75 THR A C 1
ATOM 591 O O . THR A 1 75 ? 11.709 21.613 9.625 1.00 62.34 75 THR A O 1
ATOM 594 N N . LEU A 1 76 ? 12.943 22.988 8.339 1.00 58.56 76 LEU A N 1
ATOM 595 C CA . LEU A 1 76 ? 12.681 24.204 9.100 1.00 58.56 76 LEU A CA 1
ATOM 596 C C . LEU A 1 76 ? 11.426 24.863 8.525 1.00 58.56 76 LEU A C 1
ATOM 598 O O . LEU A 1 76 ? 11.436 25.336 7.392 1.00 58.56 76 LEU A O 1
ATOM 602 N N . THR A 1 77 ? 10.335 24.878 9.285 1.00 56.41 77 THR A N 1
ATOM 603 C CA . THR A 1 77 ? 9.170 25.715 8.979 1.00 56.41 77 THR A CA 1
ATOM 604 C C . THR A 1 77 ? 9.337 27.043 9.706 1.00 56.41 77 THR A C 1
ATOM 606 O O . THR A 1 77 ? 8.741 27.258 10.760 1.00 56.41 77 THR A O 1
ATOM 609 N N . THR A 1 78 ? 10.183 27.932 9.186 1.00 47.75 78 THR A N 1
ATOM 610 C CA . THR A 1 78 ? 10.143 29.336 9.603 1.00 47.75 78 THR A CA 1
ATOM 611 C C . THR A 1 78 ? 8.875 29.941 9.019 1.00 47.75 78 THR A C 1
ATOM 613 O O . THR A 1 78 ? 8.675 29.967 7.805 1.00 47.75 78 THR A O 1
ATOM 616 N N . LYS A 1 79 ? 7.960 30.362 9.891 1.00 45.03 79 LYS A N 1
ATOM 617 C CA . LYS A 1 79 ? 6.737 31.056 9.499 1.00 45.03 79 LYS A CA 1
ATOM 618 C C . LYS A 1 79 ? 7.103 32.505 9.166 1.00 45.03 79 LYS A C 1
ATOM 620 O O . LYS A 1 79 ? 6.851 33.400 9.957 1.00 45.03 79 LYS A O 1
ATOM 625 N N . GLU A 1 80 ? 7.731 32.716 8.018 1.00 39.41 80 GLU A N 1
ATOM 626 C CA . GLU A 1 80 ? 7.944 34.046 7.445 1.00 39.41 80 GLU A CA 1
ATOM 627 C C . GLU A 1 80 ? 6.881 34.247 6.355 1.00 39.41 80 GLU A C 1
ATOM 629 O O . GLU A 1 80 ? 6.922 33.618 5.298 1.00 39.41 80 GLU A O 1
ATOM 634 N N . LEU A 1 81 ? 5.882 35.089 6.640 1.00 47.56 81 LEU A N 1
ATOM 635 C CA . LEU A 1 81 ? 5.141 35.778 5.587 1.00 47.56 81 LEU A CA 1
ATOM 636 C C . LEU A 1 81 ? 6.091 36.826 4.994 1.00 47.56 81 LEU A C 1
ATOM 638 O O . LEU A 1 81 ? 6.259 37.886 5.587 1.00 47.56 81 LEU A O 1
ATOM 642 N N . SER A 1 82 ? 6.681 36.560 3.832 1.00 35.81 82 SER A N 1
ATOM 643 C CA . SER A 1 82 ? 7.102 37.616 2.904 1.00 35.81 82 SER A CA 1
ATOM 644 C C . SER A 1 82 ? 7.379 37.062 1.502 1.00 35.81 82 SER A C 1
ATOM 646 O O . SER A 1 82 ? 7.806 35.924 1.315 1.00 35.81 82 SER A O 1
ATOM 648 N N . SER A 1 83 ? 6.995 37.883 0.530 1.00 37.78 83 SER A N 1
ATOM 649 C CA . SER A 1 83 ? 6.925 37.668 -0.912 1.00 37.78 83 SER A CA 1
ATOM 650 C C . SER A 1 83 ? 8.289 37.547 -1.607 1.00 37.78 83 SER A C 1
ATOM 652 O O . SER A 1 83 ? 9.281 38.045 -1.096 1.00 37.78 83 SER A O 1
ATOM 654 N N . GLU A 1 84 ? 8.259 36.911 -2.788 1.00 40.22 84 GLU A N 1
ATOM 655 C CA . GLU A 1 84 ? 9.162 37.018 -3.956 1.00 40.22 84 GLU A CA 1
ATOM 656 C C . GLU A 1 84 ? 10.669 37.253 -3.715 1.00 40.22 84 GLU A C 1
ATOM 658 O O . GLU A 1 84 ? 11.097 38.340 -3.362 1.00 40.22 84 GLU A O 1
ATOM 663 N N . ASP A 1 85 ? 11.508 36.257 -4.021 1.00 32.56 85 ASP A N 1
ATOM 664 C CA . ASP A 1 85 ? 12.248 36.251 -5.292 1.00 32.56 85 ASP A CA 1
ATOM 665 C C . ASP A 1 85 ? 13.111 34.991 -5.458 1.00 32.56 85 ASP A C 1
ATOM 667 O O . ASP A 1 85 ? 13.706 34.433 -4.534 1.00 32.56 85 ASP A O 1
ATOM 671 N N . SER A 1 86 ? 13.142 34.515 -6.695 1.00 48.16 86 SER A N 1
ATOM 672 C CA . SER A 1 86 ? 13.930 33.390 -7.178 1.00 48.16 86 SER A CA 1
ATOM 673 C C . SER A 1 86 ? 15.431 33.692 -7.196 1.00 48.16 86 SER A C 1
ATOM 675 O O . SER A 1 86 ? 15.826 34.687 -7.789 1.00 48.16 86 SER A O 1
ATOM 677 N N . VAL A 1 87 ? 16.261 32.774 -6.675 1.00 36.09 87 VAL A N 1
ATOM 678 C CA . VAL A 1 87 ? 17.426 32.170 -7.365 1.00 36.09 87 VAL A CA 1
ATOM 679 C C . VAL A 1 87 ? 18.177 31.205 -6.429 1.00 36.09 87 VAL A C 1
ATOM 681 O O . VAL A 1 87 ? 18.632 31.554 -5.348 1.00 36.09 87 VAL A O 1
ATOM 684 N N . SER A 1 88 ? 18.307 29.970 -6.922 1.00 39.81 88 SER A N 1
ATOM 685 C CA . SER A 1 88 ? 19.383 28.992 -6.697 1.00 39.81 88 SER A CA 1
ATOM 686 C C . SER A 1 88 ? 19.834 28.670 -5.269 1.00 39.81 88 SER A C 1
ATOM 688 O O . SER A 1 88 ? 20.792 29.233 -4.753 1.00 39.81 88 SER A O 1
ATOM 690 N N . GLY A 1 89 ? 19.264 27.600 -4.705 1.00 34.75 89 GLY A N 1
ATOM 691 C CA . GLY A 1 89 ? 19.837 26.973 -3.512 1.00 34.75 89 GLY A CA 1
ATOM 692 C C . GLY A 1 89 ? 19.039 25.819 -2.911 1.00 34.75 89 GLY A C 1
ATOM 693 O O . GLY A 1 89 ? 18.940 25.736 -1.696 1.00 34.75 89 GLY A O 1
ATOM 694 N N . ALA A 1 90 ? 18.437 24.929 -3.708 1.00 36.47 90 ALA A N 1
ATOM 695 C CA . ALA A 1 90 ? 17.638 23.825 -3.159 1.00 36.47 90 ALA A CA 1
ATOM 696 C C . ALA A 1 90 ? 17.960 22.472 -3.810 1.00 36.47 90 ALA A C 1
ATOM 698 O O . ALA A 1 90 ? 17.101 21.812 -4.390 1.00 36.47 90 ALA A O 1
ATOM 699 N N . ASN A 1 91 ? 19.190 21.990 -3.617 1.00 42.47 91 ASN A N 1
ATOM 700 C CA . ASN A 1 91 ? 19.542 20.579 -3.847 1.00 42.47 91 ASN A CA 1
ATOM 701 C C . ASN A 1 91 ? 18.933 19.613 -2.795 1.00 42.47 91 ASN A C 1
ATOM 703 O O . ASN A 1 91 ? 19.342 18.460 -2.695 1.00 42.47 91 ASN A O 1
ATOM 707 N N . GLY A 1 92 ? 17.931 20.051 -2.023 1.00 45.88 92 GLY A N 1
ATOM 708 C CA . GLY A 1 92 ? 17.265 19.265 -0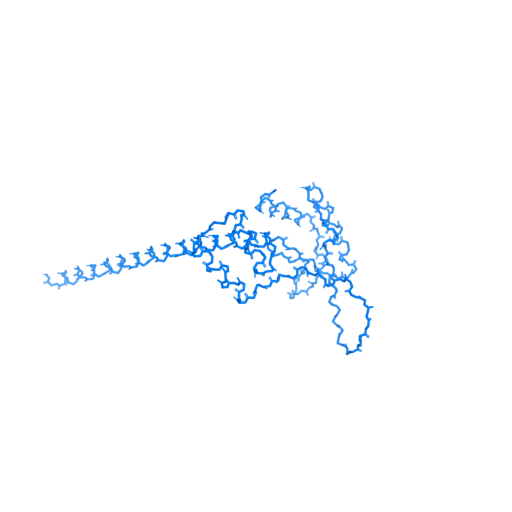.978 1.00 45.88 92 GLY A CA 1
ATOM 709 C C . GLY A 1 92 ? 15.895 18.683 -1.347 1.00 45.88 92 GLY A C 1
ATOM 710 O O . GLY A 1 92 ? 15.340 17.916 -0.565 1.00 45.88 92 GLY A O 1
ATOM 711 N N . LEU A 1 93 ? 15.328 18.989 -2.522 1.00 51.12 93 LEU A N 1
ATOM 712 C CA . LEU A 1 93 ? 13.957 18.579 -2.860 1.00 51.12 93 LEU A CA 1
ATOM 713 C C . LEU A 1 93 ? 13.890 17.519 -3.963 1.00 51.12 93 LEU A C 1
ATOM 715 O O . LEU A 1 93 ? 13.190 17.653 -4.962 1.00 51.12 93 LEU A O 1
ATOM 719 N N . ARG A 1 94 ? 14.574 16.395 -3.751 1.00 43.38 94 ARG A N 1
ATOM 720 C CA . ARG A 1 94 ? 14.215 15.140 -4.421 1.00 43.38 94 ARG A CA 1
ATOM 721 C C . ARG A 1 94 ? 13.863 14.083 -3.395 1.00 43.38 94 ARG A C 1
ATOM 723 O O . ARG A 1 94 ? 14.470 13.016 -3.331 1.00 43.38 94 ARG A O 1
ATOM 730 N N . ARG A 1 95 ? 12.762 14.336 -2.670 1.00 50.25 95 ARG A N 1
ATOM 731 C CA . ARG A 1 95 ? 11.869 13.231 -2.300 1.00 50.25 95 ARG A CA 1
ATOM 732 C C . ARG A 1 95 ? 11.728 12.388 -3.562 1.00 50.25 95 ARG A C 1
ATOM 734 O O . ARG A 1 95 ? 11.375 12.915 -4.618 1.00 50.25 95 ARG A O 1
ATOM 741 N N . ARG A 1 96 ? 12.029 11.093 -3.482 1.00 55.19 96 ARG A N 1
ATOM 742 C CA . ARG A 1 96 ? 11.626 10.134 -4.511 1.00 55.19 96 ARG A CA 1
ATOM 743 C C . ARG A 1 96 ? 10.103 10.053 -4.402 1.00 55.19 96 ARG A C 1
ATOM 745 O O . ARG A 1 96 ? 9.565 9.149 -3.773 1.00 55.19 96 ARG A O 1
ATOM 752 N N . GLY A 1 97 ? 9.432 11.105 -4.876 1.00 52.16 97 GLY A N 1
ATOM 753 C CA . GLY A 1 97 ? 7.994 11.252 -4.828 1.00 52.16 97 GLY A CA 1
ATOM 754 C C . GLY A 1 97 ? 7.407 9.998 -5.433 1.00 52.16 97 GLY A C 1
ATOM 755 O O . GLY A 1 97 ? 7.929 9.472 -6.421 1.00 52.16 97 GLY A O 1
ATOM 756 N N . ARG A 1 98 ? 6.374 9.467 -4.787 1.00 70.56 98 ARG A N 1
ATOM 757 C CA . ARG A 1 98 ? 5.649 8.328 -5.322 1.00 70.56 98 ARG A CA 1
ATOM 758 C C . ARG A 1 98 ? 5.096 8.746 -6.679 1.00 70.56 98 ARG A C 1
ATOM 760 O O . ARG A 1 98 ? 4.096 9.448 -6.748 1.00 70.56 98 ARG A O 1
ATOM 767 N N . GLN A 1 99 ? 5.775 8.346 -7.745 1.00 81.75 99 GLN A N 1
ATOM 768 C CA . GLN A 1 99 ? 5.306 8.608 -9.092 1.00 81.75 99 GLN A CA 1
ATOM 769 C C . GLN A 1 99 ? 4.048 7.772 -9.309 1.00 81.75 99 GLN A C 1
ATOM 771 O O . GLN A 1 99 ? 4.066 6.549 -9.135 1.00 81.75 99 GLN A O 1
ATOM 776 N N . THR A 1 100 ? 2.944 8.438 -9.626 1.00 91.06 100 THR A N 1
ATOM 777 C CA . THR A 1 100 ? 1.702 7.782 -10.018 1.00 91.06 100 THR A CA 1
ATOM 778 C C . THR A 1 100 ? 1.830 7.289 -11.455 1.00 91.06 100 THR A C 1
ATOM 780 O O . THR A 1 100 ? 2.465 7.928 -12.294 1.00 91.06 100 THR A O 1
ATOM 783 N N . TYR A 1 101 ? 1.268 6.114 -11.733 1.00 95.56 101 TYR A N 1
ATOM 784 C CA . TYR A 1 101 ? 1.180 5.623 -13.103 1.00 95.56 101 TYR A CA 1
ATOM 785 C C . TYR A 1 101 ? 0.094 6.383 -13.853 1.00 95.56 101 TYR A C 1
ATOM 787 O O . TYR A 1 101 ? -0.915 6.784 -13.269 1.00 95.56 101 TYR A O 1
ATOM 795 N N . THR A 1 102 ? 0.299 6.580 -15.152 1.00 97.31 102 THR A N 1
ATOM 796 C CA . THR A 1 102 ? -0.712 7.198 -16.010 1.00 97.31 102 THR A CA 1
ATOM 797 C C . THR A 1 102 ? -1.939 6.289 -16.127 1.00 97.31 102 THR A C 1
ATOM 799 O O . THR A 1 102 ? -1.892 5.087 -15.833 1.00 97.31 102 THR A O 1
ATOM 802 N N . ARG A 1 103 ? -3.060 6.850 -16.600 1.00 96.62 103 ARG A N 1
ATOM 803 C CA . ARG A 1 103 ? -4.277 6.070 -16.873 1.00 96.62 103 ARG A CA 1
ATOM 804 C C . ARG A 1 103 ? -4.001 4.932 -17.859 1.00 96.62 103 ARG A C 1
ATOM 806 O O . ARG A 1 103 ? -4.415 3.808 -17.608 1.00 96.62 103 ARG A O 1
ATOM 813 N N . TYR A 1 104 ? -3.255 5.215 -18.928 1.00 97.38 104 TYR A N 1
ATOM 814 C CA . TYR A 1 104 ? -2.865 4.218 -19.927 1.00 97.38 104 TYR A CA 1
ATOM 815 C C . TYR A 1 104 ? -2.031 3.084 -19.316 1.00 97.38 104 TYR A C 1
ATOM 817 O O . TYR A 1 104 ? -2.380 1.918 -19.468 1.00 97.38 104 TYR A O 1
ATOM 825 N N . GLN A 1 105 ? -0.990 3.421 -18.543 1.00 97.81 105 GLN A N 1
ATOM 826 C CA . GLN A 1 105 ? -0.156 2.421 -17.867 1.00 97.81 105 GLN A CA 1
ATOM 827 C C . GLN A 1 105 ? -0.983 1.527 -16.940 1.00 97.81 105 GLN A C 1
ATOM 829 O O . GLN A 1 105 ? -0.811 0.314 -16.937 1.00 97.81 105 GLN A O 1
ATOM 834 N N . THR A 1 106 ? -1.896 2.121 -16.171 1.00 97.88 106 THR A N 1
ATOM 835 C CA . THR A 1 106 ? -2.767 1.374 -15.257 1.00 97.88 106 THR A CA 1
ATOM 836 C C . THR A 1 106 ? -3.696 0.426 -16.014 1.00 97.88 106 THR A C 1
ATOM 838 O O . THR A 1 106 ? -3.837 -0.724 -15.610 1.00 97.88 106 THR A O 1
ATOM 841 N N . LEU A 1 107 ? -4.294 0.876 -17.122 1.00 98.06 107 LEU A N 1
ATOM 842 C CA . LEU A 1 107 ? -5.189 0.048 -17.935 1.00 98.06 107 LEU A CA 1
ATOM 843 C C . LEU A 1 107 ? -4.466 -1.152 -18.550 1.00 98.06 107 LEU A C 1
ATOM 845 O O . LEU A 1 107 ? -4.959 -2.270 -18.434 1.00 98.06 107 LEU A O 1
ATOM 849 N N . GLU A 1 108 ? -3.291 -0.950 -19.147 1.00 98.31 108 GLU A N 1
ATOM 850 C CA . GLU A 1 108 ? -2.526 -2.054 -19.741 1.00 98.31 108 GLU A CA 1
ATOM 851 C C . GLU A 1 108 ? -2.022 -3.047 -18.682 1.00 98.31 108 GLU A C 1
ATOM 853 O O . GLU A 1 108 ? -2.011 -4.256 -18.913 1.00 98.31 108 GLU A O 1
ATOM 858 N N . LEU A 1 109 ? -1.664 -2.564 -17.487 1.00 98.44 109 LEU A N 1
ATOM 859 C CA . LEU A 1 109 ? -1.311 -3.424 -16.356 1.00 98.44 109 LEU A CA 1
ATOM 860 C C . LEU A 1 109 ? -2.497 -4.276 -15.878 1.00 98.44 109 LEU A C 1
ATOM 862 O O . LEU A 1 109 ? -2.331 -5.475 -15.661 1.00 98.44 109 LEU A O 1
ATOM 866 N N . GLU A 1 110 ? -3.688 -3.687 -15.736 1.00 98.50 110 GLU A N 1
ATOM 867 C CA . GLU A 1 110 ? -4.905 -4.420 -15.351 1.00 98.50 110 GLU A CA 1
ATOM 868 C C . GLU A 1 110 ? -5.346 -5.406 -16.438 1.00 98.50 110 GLU A C 1
ATOM 870 O O . GLU A 1 110 ? -5.713 -6.537 -16.123 1.00 98.50 110 GLU A O 1
ATOM 875 N N . LYS A 1 111 ? -5.251 -5.022 -17.716 1.00 98.12 111 LYS A N 1
ATOM 876 C CA . LYS A 1 111 ? -5.544 -5.897 -18.859 1.00 98.12 111 LYS A CA 1
ATOM 877 C C . LYS A 1 111 ? -4.651 -7.137 -18.859 1.00 98.12 111 LYS A C 1
ATOM 879 O O . LYS A 1 111 ? -5.141 -8.259 -19.006 1.00 98.12 111 LYS A O 1
ATOM 884 N N . GLU A 1 112 ? -3.348 -6.955 -18.656 1.00 98.12 112 GLU A N 1
ATOM 885 C CA . GLU A 1 112 ? -2.435 -8.091 -18.549 1.00 98.12 112 GLU A CA 1
ATOM 886 C C . GLU A 1 112 ? -2.733 -8.930 -17.305 1.00 98.12 112 GLU A C 1
ATOM 888 O O . GLU A 1 112 ? -2.765 -10.155 -17.389 1.00 98.12 112 GLU A O 1
ATOM 893 N N . PHE A 1 113 ? -2.990 -8.291 -16.159 1.00 98.44 113 PHE A N 1
ATOM 894 C CA . PHE A 1 113 ? -3.312 -9.000 -14.923 1.00 98.44 113 PHE A CA 1
ATOM 895 C C . PHE A 1 113 ? -4.547 -9.885 -15.083 1.00 98.44 113 PHE A C 1
ATOM 897 O O . PHE A 1 113 ? -4.527 -11.031 -14.648 1.00 98.44 113 PHE A O 1
ATOM 904 N N . HIS A 1 114 ? -5.585 -9.385 -15.754 1.00 97.69 114 HIS A N 1
ATOM 905 C CA . HIS A 1 114 ? -6.786 -10.156 -16.060 1.00 97.69 114 HIS A CA 1
ATOM 906 C C . HIS A 1 114 ? -6.486 -11.393 -16.918 1.00 97.69 114 HIS A C 1
ATOM 908 O O . HIS A 1 114 ? -7.107 -12.435 -16.737 1.00 97.69 114 HIS A O 1
ATOM 914 N N . THR A 1 115 ? -5.505 -11.295 -17.818 1.00 97.44 115 THR A N 1
ATOM 915 C CA . THR A 1 115 ? -5.055 -12.427 -18.640 1.00 97.44 115 THR 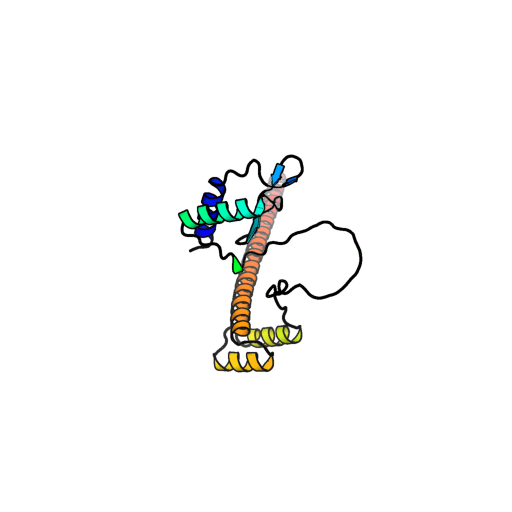A CA 1
ATOM 916 C C . THR A 1 115 ? -4.244 -13.429 -17.815 1.00 97.44 115 THR A C 1
ATOM 918 O O . THR A 1 115 ? -4.446 -14.637 -17.919 1.00 97.44 115 THR A O 1
ATOM 921 N N . ASN A 1 116 ? -3.310 -12.947 -16.990 1.00 96.19 116 ASN A N 1
ATOM 922 C CA . ASN A 1 116 ? -2.506 -13.785 -16.109 1.00 96.19 116 ASN A CA 1
ATOM 923 C C . ASN A 1 116 ? -2.062 -13.022 -14.852 1.00 96.19 116 ASN A C 1
ATOM 925 O O . ASN A 1 116 ? -1.324 -12.040 -14.920 1.00 96.19 116 ASN A O 1
ATOM 929 N N . HIS A 1 117 ? -2.415 -13.540 -13.672 1.00 97.44 117 HIS A N 1
ATOM 930 C CA . HIS A 1 117 ? -2.037 -12.942 -12.387 1.00 97.44 117 HIS A CA 1
ATOM 931 C C . HIS A 1 117 ? -0.523 -13.006 -12.080 1.00 97.44 117 HIS A C 1
ATOM 933 O O . HIS A 1 117 ? -0.060 -12.369 -11.126 1.00 97.44 117 HIS A O 1
ATOM 939 N N . TYR A 1 118 ? 0.256 -13.775 -12.851 1.00 97.94 118 TYR A N 1
ATOM 940 C CA . TYR A 1 118 ? 1.693 -13.978 -12.671 1.00 97.94 118 TYR A CA 1
ATOM 941 C C . TYR A 1 118 ? 2.450 -13.786 -13.987 1.00 97.94 118 TYR A C 1
ATOM 943 O O . TYR A 1 118 ? 2.189 -14.444 -14.987 1.00 97.94 118 TYR A O 1
ATOM 951 N N . LEU A 1 119 ? 3.470 -12.930 -13.968 1.00 97.06 119 LEU A N 1
ATOM 952 C CA . LEU A 1 119 ? 4.300 -12.690 -15.146 1.00 97.06 119 LEU A CA 1
ATOM 953 C C . LEU A 1 119 ? 5.491 -13.641 -15.242 1.00 97.06 119 LEU A C 1
ATOM 955 O O . LEU A 1 119 ? 6.244 -13.821 -14.279 1.00 97.06 119 LEU A O 1
ATOM 959 N N . THR A 1 120 ? 5.745 -14.129 -16.456 1.00 97.81 120 THR A N 1
ATOM 960 C CA . THR A 1 120 ? 7.034 -14.724 -16.829 1.00 97.81 120 THR A CA 1
ATOM 961 C C . THR A 1 120 ? 8.105 -13.639 -16.989 1.00 97.81 120 THR A C 1
ATOM 963 O O . THR A 1 120 ? 7.808 -12.446 -17.105 1.00 97.81 120 THR A O 1
ATOM 966 N N . ARG A 1 121 ? 9.388 -14.032 -17.019 1.00 97.44 121 ARG A N 1
ATOM 967 C CA . ARG A 1 121 ? 10.484 -13.073 -17.240 1.00 97.44 121 ARG A CA 1
ATOM 968 C C . ARG A 1 121 ? 10.362 -12.363 -18.589 1.00 97.44 121 ARG A C 1
ATOM 970 O O . ARG A 1 121 ? 10.499 -11.145 -18.614 1.00 97.44 121 ARG A O 1
ATOM 977 N N . ARG A 1 122 ? 10.082 -13.102 -19.668 1.00 97.88 122 ARG A N 1
ATOM 978 C CA . ARG A 1 122 ? 9.942 -12.528 -21.014 1.00 97.88 122 ARG A CA 1
ATOM 979 C C . ARG A 1 122 ? 8.828 -11.485 -21.049 1.00 97.88 122 ARG A C 1
ATOM 981 O O . ARG A 1 122 ? 9.076 -10.343 -21.418 1.00 97.88 122 ARG A O 1
ATOM 988 N N . ARG A 1 123 ? 7.641 -11.839 -20.543 1.00 97.94 123 ARG A N 1
ATOM 989 C CA . ARG A 1 123 ? 6.485 -10.936 -20.563 1.00 97.94 123 ARG A CA 1
ATOM 990 C C . ARG A 1 123 ? 6.707 -9.675 -19.727 1.00 97.94 123 ARG A C 1
ATOM 992 O O . ARG A 1 123 ? 6.331 -8.584 -20.137 1.00 97.94 123 ARG A O 1
ATOM 999 N N . ARG A 1 124 ? 7.393 -9.798 -18.586 1.00 98.19 124 ARG A N 1
ATOM 1000 C CA . ARG A 1 124 ? 7.774 -8.640 -17.764 1.00 98.19 124 ARG A CA 1
ATOM 1001 C C . ARG A 1 124 ? 8.660 -7.645 -18.518 1.00 98.19 124 ARG A C 1
ATOM 1003 O O . ARG A 1 124 ? 8.470 -6.445 -18.342 1.00 98.19 124 ARG A O 1
ATOM 1010 N N . ILE A 1 125 ? 9.609 -8.127 -19.323 1.00 98.44 125 ILE A N 1
ATOM 1011 C CA . ILE A 1 125 ? 10.479 -7.272 -20.146 1.00 98.44 125 ILE A CA 1
ATOM 1012 C C . ILE A 1 125 ? 9.649 -6.567 -21.227 1.00 98.44 125 ILE A C 1
ATOM 1014 O O . ILE A 1 125 ? 9.751 -5.353 -21.374 1.00 98.44 125 ILE A O 1
ATOM 1018 N N . GLU A 1 126 ? 8.775 -7.302 -21.921 1.00 98.19 126 GLU A N 1
ATOM 1019 C CA . GLU A 1 126 ? 7.888 -6.744 -22.955 1.00 98.19 126 GLU A CA 1
ATOM 1020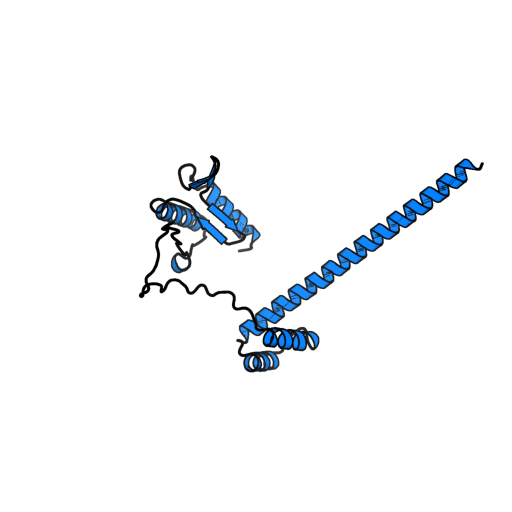 C C . GLU A 1 126 ? 7.019 -5.600 -22.403 1.00 98.19 126 GLU A C 1
ATOM 1022 O O . GLU A 1 126 ? 6.985 -4.510 -22.972 1.00 98.19 126 GLU A O 1
ATOM 1027 N N . MET A 1 127 ? 6.374 -5.808 -21.250 1.00 98.06 127 MET A N 1
ATOM 1028 C CA . MET A 1 127 ? 5.556 -4.772 -20.610 1.00 98.06 127 MET A CA 1
ATOM 1029 C C . MET A 1 127 ? 6.369 -3.575 -20.118 1.00 98.06 127 MET A C 1
ATOM 1031 O O . MET A 1 127 ? 5.908 -2.440 -20.210 1.00 98.06 127 MET A O 1
ATOM 1035 N N . ALA A 1 128 ? 7.562 -3.819 -19.571 1.00 98.25 128 ALA A N 1
ATOM 1036 C CA . ALA A 1 128 ? 8.452 -2.759 -19.106 1.00 98.25 128 ALA A CA 1
ATOM 1037 C C . ALA A 1 128 ? 8.777 -1.787 -20.251 1.00 98.25 128 ALA A C 1
ATOM 1039 O O . ALA A 1 128 ? 8.621 -0.575 -20.098 1.00 98.25 128 ALA A O 1
ATOM 1040 N N . HIS A 1 129 ? 9.136 -2.327 -21.418 1.00 98.19 129 HIS A N 1
ATOM 1041 C CA . HIS A 1 129 ? 9.411 -1.529 -22.609 1.00 98.19 129 HIS A CA 1
ATOM 1042 C C . HIS A 1 129 ? 8.153 -0.825 -23.135 1.00 98.19 129 HIS A C 1
ATOM 1044 O O . HIS A 1 129 ? 8.198 0.375 -23.382 1.00 98.19 129 HIS A O 1
ATOM 1050 N N . ALA A 1 130 ? 7.022 -1.532 -23.241 1.00 97.50 130 ALA A N 1
ATOM 1051 C CA . ALA A 1 130 ? 5.780 -0.967 -23.777 1.00 97.50 130 ALA A CA 1
ATOM 1052 C C . ALA A 1 130 ? 5.205 0.184 -22.929 1.00 97.50 130 ALA A C 1
ATOM 1054 O O . ALA A 1 130 ? 4.554 1.082 -23.456 1.00 97.50 130 ALA A O 1
ATOM 1055 N N . LEU A 1 131 ? 5.429 0.156 -21.612 1.00 97.62 131 LEU A N 1
ATOM 1056 C CA . LEU A 1 131 ? 4.868 1.127 -20.668 1.00 97.62 131 LEU A CA 1
ATOM 1057 C C . LEU A 1 131 ? 5.878 2.175 -20.193 1.00 97.62 131 LEU A C 1
ATOM 1059 O O . LEU A 1 131 ? 5.520 3.013 -19.363 1.00 97.62 131 LEU A O 1
ATOM 1063 N N . CYS A 1 132 ? 7.121 2.128 -20.683 1.00 97.44 132 CYS A N 1
ATOM 1064 C CA . CYS A 1 132 ? 8.232 2.950 -20.197 1.00 97.44 132 CYS A CA 1
ATOM 1065 C C . CYS A 1 132 ? 8.396 2.861 -18.666 1.00 97.44 132 CYS A C 1
ATOM 1067 O O . CYS A 1 132 ? 8.593 3.861 -17.973 1.00 97.44 132 CYS A O 1
ATOM 1069 N N . LEU A 1 133 ? 8.283 1.645 -18.127 1.00 96.62 133 LEU A N 1
ATOM 1070 C CA . LEU A 1 133 ? 8.483 1.331 -16.713 1.00 96.62 133 LEU A CA 1
ATOM 1071 C C . LEU A 1 133 ? 9.654 0.361 -16.566 1.00 96.62 133 LEU A C 1
ATOM 1073 O O . LEU A 1 133 ? 9.976 -0.410 -17.459 1.00 96.62 133 LEU A O 1
ATOM 1077 N N . THR A 1 134 ? 10.287 0.342 -15.401 1.00 97.62 134 THR A N 1
ATOM 1078 C CA . THR A 1 134 ? 11.330 -0.649 -15.106 1.00 97.62 134 THR A CA 1
ATOM 1079 C C . THR A 1 134 ? 10.723 -2.026 -14.824 1.00 97.62 134 THR A C 1
ATOM 1081 O O . THR A 1 134 ? 9.647 -2.131 -14.230 1.00 97.62 134 THR A O 1
ATOM 1084 N N . GLU A 1 135 ? 11.458 -3.107 -15.116 1.00 98.12 135 GLU A N 1
ATOM 1085 C CA . GLU A 1 135 ? 11.050 -4.472 -14.734 1.00 98.12 135 GLU A CA 1
ATOM 1086 C C . GLU A 1 135 ? 10.694 -4.577 -13.239 1.00 98.12 135 GLU A C 1
ATOM 1088 O O . GLU A 1 135 ? 9.776 -5.300 -12.845 1.00 98.12 135 GLU A O 1
ATOM 1093 N N . ARG A 1 136 ? 11.414 -3.829 -12.390 1.00 96.75 136 ARG A N 1
ATOM 1094 C CA . ARG A 1 136 ? 11.157 -3.749 -10.948 1.00 96.75 136 ARG A CA 1
ATOM 1095 C C . ARG A 1 136 ? 9.789 -3.137 -10.652 1.00 96.75 136 ARG A C 1
ATOM 1097 O O . ARG A 1 136 ? 9.084 -3.666 -9.798 1.00 96.75 136 ARG A O 1
ATOM 1104 N N . GLN A 1 137 ? 9.417 -2.050 -11.327 1.00 97.06 137 GLN A N 1
ATOM 1105 C CA . GLN A 1 137 ? 8.101 -1.420 -11.175 1.00 97.06 137 GLN A CA 1
ATOM 1106 C C . GLN A 1 137 ? 6.981 -2.372 -11.599 1.00 97.06 137 GLN A C 1
ATOM 1108 O O . GLN A 1 137 ? 6.049 -2.566 -10.823 1.00 97.06 137 GLN A O 1
ATOM 1113 N N . ILE A 1 138 ? 7.125 -3.047 -12.745 1.00 98.12 138 ILE A N 1
ATOM 1114 C CA . ILE A 1 138 ? 6.165 -4.065 -13.200 1.00 98.12 138 ILE A CA 1
ATOM 1115 C C . ILE A 1 138 ? 6.029 -5.186 -12.155 1.00 98.12 138 ILE A C 1
ATOM 1117 O O . ILE A 1 138 ? 4.924 -5.526 -11.733 1.00 98.12 138 ILE A O 1
ATOM 1121 N N . LYS A 1 139 ? 7.153 -5.718 -11.654 1.00 97.69 139 LYS A N 1
ATOM 1122 C CA . LYS A 1 139 ? 7.163 -6.760 -10.612 1.00 97.69 139 LYS A CA 1
ATOM 1123 C C . LYS A 1 139 ? 6.435 -6.315 -9.340 1.00 97.69 139 LYS A C 1
ATOM 1125 O O . LYS A 1 139 ? 5.626 -7.076 -8.809 1.00 97.69 139 LYS A O 1
ATOM 1130 N N . ILE A 1 140 ? 6.728 -5.110 -8.849 1.00 97.56 140 ILE A N 1
ATOM 1131 C CA . ILE A 1 140 ? 6.104 -4.552 -7.642 1.00 97.56 140 ILE A CA 1
ATOM 1132 C C . ILE A 1 140 ? 4.606 -4.346 -7.864 1.00 97.56 140 ILE A C 1
ATOM 1134 O O . ILE A 1 140 ? 3.814 -4.684 -6.987 1.00 97.56 140 ILE A O 1
ATOM 1138 N N . TRP A 1 141 ? 4.197 -3.844 -9.031 1.00 97.94 141 TRP A N 1
ATOM 1139 C CA . TRP A 1 141 ? 2.784 -3.647 -9.331 1.00 97.94 141 TRP A CA 1
ATOM 1140 C C . TRP A 1 141 ? 2.018 -4.975 -9.319 1.00 97.94 141 TRP A C 1
ATOM 1142 O O . TRP A 1 141 ? 1.024 -5.077 -8.609 1.00 97.94 141 TRP A O 1
ATOM 1152 N N . PHE A 1 142 ? 2.529 -6.033 -9.962 1.00 98.50 142 PHE A N 1
ATOM 1153 C CA . PHE A 1 142 ? 1.899 -7.365 -9.936 1.00 98.50 142 PHE A CA 1
ATOM 1154 C C . PHE A 1 142 ? 1.882 -8.000 -8.536 1.00 98.50 142 PHE A C 1
ATOM 1156 O O . PHE A 1 142 ? 0.963 -8.742 -8.188 1.00 98.50 142 PHE A O 1
ATOM 1163 N N . GLN A 1 143 ? 2.890 -7.738 -7.700 1.00 98.12 143 GLN A N 1
ATOM 1164 C CA . GLN A 1 143 ? 2.862 -8.141 -6.290 1.00 98.12 143 GLN A CA 1
ATOM 1165 C C . GLN A 1 143 ? 1.741 -7.417 -5.534 1.00 98.12 143 GLN A C 1
ATOM 1167 O O . GLN A 1 143 ? 0.906 -8.068 -4.908 1.00 98.12 143 GLN A O 1
ATOM 1172 N N . ASN A 1 144 ? 1.672 -6.092 -5.653 1.00 97.75 144 ASN A N 1
ATOM 1173 C CA . ASN A 1 144 ? 0.651 -5.279 -4.997 1.00 97.75 144 ASN A CA 1
ATOM 1174 C C . ASN A 1 144 ? -0.760 -5.625 -5.483 1.00 97.75 144 ASN A C 1
ATOM 1176 O O . ASN A 1 144 ? -1.679 -5.735 -4.674 1.00 97.75 144 ASN A O 1
ATOM 1180 N N . ARG A 1 145 ? -0.931 -5.857 -6.788 1.00 98.38 145 ARG A N 1
ATOM 1181 C CA . ARG A 1 145 ? -2.218 -6.203 -7.390 1.00 98.38 145 ARG A CA 1
ATOM 1182 C C . ARG A 1 145 ? -2.744 -7.549 -6.892 1.00 98.38 145 ARG A C 1
ATOM 1184 O O . ARG A 1 145 ? -3.926 -7.633 -6.561 1.00 98.38 145 ARG A O 1
ATOM 1191 N N . ARG A 1 146 ? -1.878 -8.561 -6.737 1.00 98.38 146 ARG A N 1
ATOM 1192 C CA . ARG A 1 146 ? -2.242 -9.846 -6.102 1.00 98.38 146 ARG A CA 1
ATOM 1193 C C . ARG A 1 146 ? -2.626 -9.680 -4.637 1.00 98.38 146 ARG A C 1
ATOM 1195 O O . ARG A 1 146 ? -3.604 -10.275 -4.194 1.00 98.38 146 ARG A O 1
ATOM 1202 N N . MET A 1 147 ? -1.900 -8.847 -3.890 1.00 97.88 147 MET A N 1
ATOM 1203 C CA . MET A 1 147 ? -2.273 -8.539 -2.506 1.00 97.88 147 MET A CA 1
ATOM 1204 C C . MET A 1 147 ? -3.634 -7.843 -2.426 1.00 97.88 147 MET A C 1
ATOM 1206 O O . MET A 1 147 ? -4.413 -8.146 -1.526 1.00 97.88 147 MET A O 1
ATOM 1210 N N . LYS A 1 148 ? -3.947 -6.955 -3.378 1.00 97.06 148 LYS A N 1
ATOM 1211 C CA . LYS A 1 148 ? -5.263 -6.320 -3.490 1.00 97.06 148 LYS A CA 1
ATOM 1212 C C . LYS A 1 148 ? -6.360 -7.344 -3.793 1.00 97.06 148 LYS A C 1
ATOM 1214 O O . LYS A 1 148 ? -7.331 -7.388 -3.054 1.00 97.06 148 LYS A O 1
ATOM 1219 N N . LEU A 1 149 ? -6.151 -8.226 -4.777 1.00 97.62 149 LEU A N 1
ATOM 1220 C CA . LEU A 1 149 ? -7.093 -9.301 -5.112 1.00 97.62 149 LEU A CA 1
ATOM 1221 C C . LEU A 1 149 ? -7.388 -10.194 -3.899 1.00 97.62 149 LEU A C 1
ATOM 1223 O O . LEU A 1 149 ? -8.540 -10.500 -3.616 1.00 97.62 149 LEU A O 1
ATOM 1227 N N . LYS A 1 150 ? -6.355 -10.572 -3.134 1.00 97.19 150 LYS A N 1
ATOM 1228 C CA . LYS A 1 150 ? -6.530 -11.358 -1.903 1.00 97.19 150 LYS A CA 1
ATOM 1229 C C . LYS A 1 150 ? -7.434 -10.643 -0.890 1.00 97.19 150 LYS A C 1
ATOM 1231 O O . LYS A 1 150 ? -8.274 -11.292 -0.277 1.00 97.19 150 LYS A O 1
ATOM 1236 N N . LYS A 1 151 ? -7.258 -9.329 -0.711 1.00 95.88 151 LYS A N 1
ATOM 1237 C CA . LYS A 1 151 ? -8.097 -8.516 0.186 1.00 95.88 151 LYS A CA 1
ATOM 1238 C C . LYS A 1 151 ? -9.529 -8.388 -0.332 1.00 95.88 151 LYS A C 1
ATOM 1240 O O . LYS A 1 151 ? -10.449 -8.535 0.456 1.00 95.88 151 LYS A O 1
ATOM 1245 N N . GLU A 1 152 ? -9.705 -8.161 -1.633 1.00 95.81 152 GLU A N 1
ATOM 1246 C CA . GLU A 1 152 ? -11.020 -8.094 -2.289 1.00 95.81 152 GLU A CA 1
ATOM 1247 C C . GLU A 1 152 ? -11.793 -9.412 -2.084 1.00 95.81 152 GLU A C 1
ATOM 1249 O O . GLU A 1 152 ? -12.934 -9.392 -1.636 1.00 95.81 152 GLU A O 1
ATOM 1254 N N . ILE A 1 153 ? -11.144 -10.565 -2.291 1.00 95.69 153 ILE A N 1
ATOM 1255 C CA . ILE A 1 153 ? -11.745 -11.889 -2.047 1.00 95.69 153 ILE A CA 1
ATOM 1256 C C . ILE A 1 153 ? -12.109 -12.084 -0.569 1.00 95.69 153 ILE A C 1
ATOM 1258 O O . ILE A 1 153 ? -13.169 -12.626 -0.267 1.00 95.69 153 ILE A O 1
ATOM 1262 N N . GLN A 1 154 ? -11.232 -11.679 0.353 1.00 93.88 154 GLN A N 1
ATOM 1263 C CA . GLN A 1 154 ? -11.482 -11.819 1.788 1.00 93.88 154 GLN A CA 1
ATOM 1264 C C . GLN A 1 154 ? -12.669 -10.957 2.242 1.00 93.88 154 GLN A C 1
ATOM 1266 O O . GLN A 1 154 ? -13.540 -11.456 2.947 1.00 93.88 154 GLN A O 1
ATOM 1271 N N . ALA A 1 155 ? -12.752 -9.714 1.767 1.00 94.38 155 ALA A N 1
ATOM 1272 C CA . ALA A 1 155 ? -13.857 -8.812 2.079 1.00 94.38 155 ALA A CA 1
ATOM 1273 C C . ALA A 1 155 ? -15.209 -9.350 1.576 1.00 94.38 155 ALA A C 1
ATOM 1275 O O . ALA A 1 155 ? -16.204 -9.271 2.288 1.00 94.38 155 ALA A O 1
ATOM 1276 N N . ILE A 1 156 ? -15.246 -9.954 0.381 1.00 94.06 156 ILE A N 1
ATOM 1277 C CA . ILE A 1 156 ? -16.466 -10.585 -0.152 1.00 94.06 156 ILE A CA 1
ATOM 1278 C C . ILE A 1 156 ? -16.907 -11.763 0.726 1.00 94.06 156 ILE A C 1
ATOM 1280 O O . ILE A 1 156 ? -18.095 -11.930 0.987 1.00 94.06 156 ILE A O 1
ATOM 1284 N N . LYS A 1 157 ? -15.962 -12.583 1.204 1.00 93.31 157 LYS A N 1
ATOM 1285 C CA . LYS A 1 157 ? -16.283 -13.700 2.106 1.00 93.31 157 LYS A CA 1
ATOM 1286 C C . LYS A 1 157 ? -16.904 -13.213 3.412 1.00 93.31 157 LYS A C 1
ATOM 1288 O O . LYS A 1 157 ? -17.904 -13.775 3.840 1.00 93.31 157 LYS A O 1
ATOM 1293 N N . GLU A 1 158 ? -16.328 -12.170 4.003 1.00 93.69 158 GLU A N 1
ATOM 1294 C CA . GLU A 1 158 ? -16.827 -11.566 5.243 1.00 93.69 158 GLU A CA 1
ATOM 1295 C C . GLU A 1 158 ? -18.230 -10.972 5.059 1.00 93.69 158 GLU A C 1
ATOM 1297 O O . GLU A 1 158 ? -19.100 -11.199 5.897 1.00 93.69 158 GLU A O 1
ATOM 1302 N N . LEU A 1 159 ? -18.482 -10.288 3.938 1.00 93.12 159 LEU A N 1
ATOM 1303 C CA . LEU A 1 159 ? -19.802 -9.741 3.614 1.00 93.12 159 LEU A CA 1
ATOM 1304 C C . LEU A 1 159 ? -20.862 -10.847 3.483 1.00 93.12 159 LEU A C 1
ATOM 1306 O O . LEU A 1 159 ? -21.915 -10.774 4.110 1.00 93.12 159 LEU A O 1
ATOM 1310 N N . ASN A 1 160 ? -20.556 -11.911 2.737 1.00 93.44 160 ASN A N 1
ATOM 1311 C CA . ASN A 1 160 ? -21.479 -13.034 2.551 1.00 93.44 160 ASN A CA 1
ATOM 1312 C C . ASN A 1 160 ? -21.794 -13.751 3.874 1.00 93.44 160 ASN A C 1
ATOM 1314 O O . ASN A 1 160 ? -22.906 -14.239 4.082 1.00 93.44 160 ASN A O 1
ATOM 1318 N N . GLU A 1 161 ? -20.818 -13.842 4.779 1.00 93.75 161 GLU A N 1
ATOM 1319 C CA . GLU A 1 161 ? -21.020 -14.438 6.097 1.00 93.75 161 GLU A CA 1
ATOM 1320 C C . GLU A 1 161 ? -21.920 -13.568 6.984 1.00 93.75 161 GLU A C 1
ATOM 1322 O O . GLU A 1 161 ? -22.835 -14.094 7.623 1.00 93.75 161 GLU A O 1
ATOM 1327 N N . GLN A 1 162 ? -21.738 -12.245 6.955 1.00 91.38 162 GLN A N 1
ATOM 1328 C CA . GLN A 1 162 ? -22.622 -11.301 7.645 1.00 91.38 162 GLN A CA 1
ATOM 1329 C C . GLN A 1 162 ? -24.057 -11.365 7.109 1.00 91.38 162 GLN A C 1
ATOM 1331 O O . GLN A 1 162 ? -25.002 -11.428 7.896 1.00 91.38 162 GLN A O 1
ATOM 1336 N N . GLU A 1 163 ? -24.241 -11.419 5.788 1.00 92.25 163 GLU A N 1
ATOM 1337 C CA . GLU A 1 163 ? -25.568 -11.552 5.174 1.00 92.25 163 GLU A CA 1
ATOM 1338 C C . GLU A 1 163 ? -26.258 -12.860 5.575 1.00 92.25 163 GLU A C 1
ATOM 1340 O O . GLU A 1 163 ? -27.445 -12.863 5.914 1.00 92.25 163 GLU A O 1
ATOM 1345 N N . LYS A 1 164 ? -25.514 -13.973 5.607 1.00 92.44 164 LYS A N 1
ATOM 1346 C CA . LYS A 1 164 ? -26.040 -15.271 6.045 1.00 92.44 164 LYS A CA 1
ATOM 1347 C C . LYS A 1 164 ? -26.469 -15.243 7.513 1.00 92.44 164 LYS A C 1
ATOM 1349 O O . LYS A 1 164 ? -27.528 -15.773 7.851 1.00 92.44 164 LYS A O 1
ATOM 1354 N N . GLN A 1 165 ? -25.672 -14.622 8.383 1.00 91.12 165 GLN A N 1
ATOM 1355 C CA . GLN A 1 165 ? -26.015 -14.459 9.797 1.00 91.12 165 GLN A CA 1
ATOM 1356 C C . GLN A 1 165 ? -27.251 -13.569 9.976 1.00 91.12 165 GLN A C 1
ATOM 1358 O O . GLN A 1 165 ? -28.158 -13.934 10.724 1.00 91.12 165 GLN A O 1
ATOM 1363 N N . ALA A 1 166 ? -27.341 -12.457 9.242 1.00 93.12 166 ALA A N 1
ATOM 1364 C CA . ALA A 1 166 ? -28.497 -11.564 9.277 1.00 93.12 166 ALA A CA 1
ATOM 1365 C C . ALA A 1 166 ? -29.784 -12.261 8.797 1.00 93.12 166 ALA A C 1
ATOM 1367 O O . ALA A 1 166 ? -30.840 -12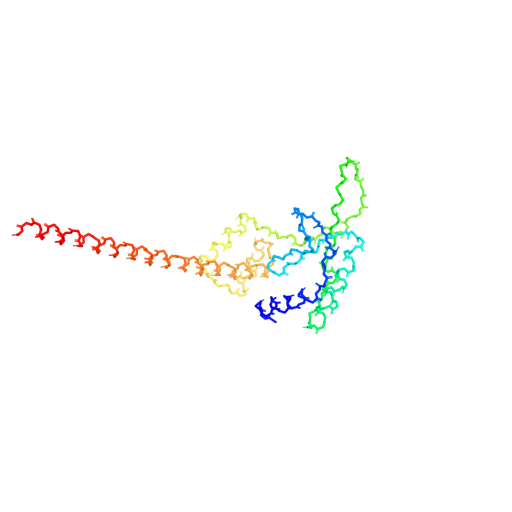.117 9.415 1.00 93.12 166 ALA A O 1
ATOM 1368 N N . GLN A 1 167 ? -29.708 -13.067 7.732 1.00 91.25 167 GLN A N 1
ATOM 1369 C CA . GLN A 1 167 ? -30.845 -13.865 7.259 1.00 91.25 167 GLN A CA 1
ATOM 1370 C C . GLN A 1 167 ? -31.265 -14.933 8.272 1.00 91.25 167 GLN A C 1
ATOM 1372 O O . GLN A 1 167 ? -32.460 -15.085 8.525 1.00 91.25 167 GLN A O 1
ATOM 1377 N N . ALA A 1 168 ? -30.311 -15.636 8.891 1.00 91.88 168 ALA A N 1
ATOM 1378 C CA . ALA A 1 168 ? -30.603 -16.633 9.919 1.00 91.88 168 ALA A CA 1
ATOM 1379 C C . ALA A 1 168 ? -31.284 -16.006 11.147 1.00 91.88 168 ALA A C 1
ATOM 1381 O O . ALA A 1 168 ? -32.279 -16.538 11.637 1.00 91.88 168 ALA A O 1
ATOM 1382 N N . GLN A 1 169 ? -30.806 -14.843 11.601 1.00 90.69 169 GLN A N 1
ATOM 1383 C CA . GLN A 1 169 ? -31.429 -14.092 12.695 1.00 90.69 169 GLN A CA 1
ATOM 1384 C C . GLN A 1 169 ? -32.846 -13.635 12.336 1.00 90.69 169 GLN A C 1
ATOM 1386 O O . GLN A 1 169 ? -33.762 -13.781 13.143 1.00 90.69 169 GLN A O 1
ATOM 1391 N N . LYS A 1 170 ? -33.055 -13.136 11.112 1.00 91.69 170 LYS A N 1
ATOM 1392 C CA . LYS A 1 170 ? -34.379 -12.712 10.640 1.00 91.69 170 LYS A CA 1
ATOM 1393 C C . LYS A 1 170 ? -35.362 -13.883 10.550 1.00 91.69 170 LYS A C 1
ATOM 1395 O O . LYS A 1 170 ? -36.513 -13.736 10.952 1.00 91.69 170 LYS A O 1
ATOM 1400 N N . ALA A 1 171 ? -34.915 -15.041 10.064 1.00 90.88 171 ALA A N 1
ATOM 1401 C CA . ALA A 1 171 ? -35.729 -16.254 10.010 1.00 90.88 171 ALA A CA 1
ATOM 1402 C C . ALA A 1 171 ? -36.086 -16.764 11.416 1.00 90.88 171 ALA A C 1
ATOM 1404 O O . ALA A 1 171 ? -37.243 -17.094 11.670 1.00 90.88 171 ALA A O 1
ATOM 1405 N N . ALA A 1 172 ? -35.125 -16.763 12.345 1.00 91.06 172 ALA A N 1
ATOM 1406 C CA . ALA A 1 172 ? -35.362 -17.139 13.737 1.00 91.06 172 ALA A CA 1
ATOM 1407 C C . ALA A 1 172 ? -36.358 -16.192 14.430 1.00 91.06 172 ALA A C 1
ATOM 1409 O O . ALA A 1 172 ? -37.281 -16.653 15.098 1.00 91.06 172 ALA A O 1
ATOM 1410 N N . ALA A 1 173 ? -36.223 -14.878 14.224 1.00 90.25 173 ALA A N 1
ATOM 1411 C CA . ALA A 1 173 ? -37.153 -13.889 14.765 1.00 90.25 173 ALA A CA 1
ATOM 1412 C C . ALA A 1 173 ? -38.573 -14.049 14.194 1.00 90.25 173 ALA A C 1
ATOM 1414 O O . ALA A 1 173 ? -39.546 -13.982 14.942 1.00 90.25 173 ALA A O 1
ATOM 1415 N N . ALA A 1 174 ? -38.701 -14.309 12.888 1.00 90.44 174 ALA A N 1
ATOM 1416 C CA . ALA A 1 174 ? -39.996 -14.565 12.258 1.00 90.44 174 ALA A CA 1
ATOM 1417 C C . ALA A 1 174 ? -40.661 -15.843 12.798 1.00 90.44 174 ALA A C 1
ATOM 1419 O O . ALA A 1 174 ? -41.856 -15.836 13.088 1.00 90.44 174 ALA A O 1
ATOM 1420 N N . ALA A 1 175 ? -39.888 -16.917 12.990 1.00 88.06 175 ALA A N 1
ATOM 1421 C CA . ALA A 1 175 ? -40.386 -18.155 13.584 1.00 88.06 175 ALA A CA 1
ATOM 1422 C C . ALA A 1 175 ? -40.843 -17.955 15.041 1.00 88.06 175 ALA A C 1
ATOM 1424 O O . ALA A 1 175 ? -41.907 -18.440 15.421 1.00 88.06 175 ALA A O 1
ATOM 1425 N N . ALA A 1 176 ? -40.084 -17.198 15.840 1.00 87.12 176 ALA A N 1
ATOM 1426 C CA . ALA A 1 176 ? -40.454 -16.876 17.218 1.00 87.12 176 ALA A CA 1
ATOM 1427 C C . ALA A 1 176 ? -41.743 -16.038 17.296 1.00 87.12 176 ALA A C 1
ATOM 1429 O O . ALA A 1 176 ? -42.610 -16.317 18.122 1.00 87.12 176 ALA A O 1
ATOM 1430 N N . ALA A 1 177 ? -41.902 -15.050 16.409 1.00 87.19 177 ALA A N 1
ATOM 1431 C CA . ALA A 1 177 ? -43.117 -14.241 16.335 1.00 87.19 177 ALA A CA 1
ATOM 1432 C C . ALA A 1 177 ? -44.349 -15.077 15.945 1.00 87.19 177 ALA A C 1
ATOM 1434 O O . ALA A 1 177 ? -45.409 -14.921 16.546 1.00 87.19 177 ALA A O 1
ATOM 1435 N N . ALA A 1 178 ? -44.203 -15.998 14.986 1.00 86.38 178 ALA A N 1
ATOM 1436 C CA . ALA A 1 178 ? -45.278 -16.908 14.593 1.00 86.38 178 ALA A CA 1
ATOM 1437 C C . ALA A 1 178 ? -45.680 -17.863 15.733 1.00 86.38 178 ALA A C 1
ATOM 1439 O O . ALA A 1 178 ? -46.867 -18.093 15.950 1.00 86.38 178 ALA A O 1
ATOM 1440 N N . ALA A 1 179 ? -44.709 -18.378 16.496 1.00 82.88 179 ALA A N 1
ATOM 1441 C CA . ALA A 1 179 ? -44.981 -19.233 17.651 1.00 82.88 179 ALA A CA 1
ATOM 1442 C C . ALA A 1 179 ? -45.727 -18.482 18.767 1.00 82.88 179 ALA A C 1
ATOM 1444 O O . ALA A 1 179 ? -46.672 -19.020 19.337 1.00 82.88 179 ALA A O 1
ATOM 1445 N N . ALA A 1 180 ? -45.359 -17.227 19.044 1.00 79.56 180 ALA A N 1
ATOM 1446 C CA . ALA A 1 180 ? -46.039 -16.408 20.048 1.00 79.56 180 ALA A CA 1
ATOM 1447 C C . ALA A 1 180 ? -47.515 -16.139 19.696 1.00 79.56 180 ALA A C 1
ATOM 1449 O O . ALA A 1 180 ? -48.362 -16.133 20.582 1.00 79.56 180 ALA A O 1
ATOM 1450 N N . GLN A 1 181 ? -47.838 -15.977 18.408 1.00 73.88 181 GLN A N 1
ATOM 1451 C CA . GLN A 1 181 ? -49.216 -15.767 17.946 1.00 73.88 181 GLN A CA 1
ATOM 1452 C C . GLN A 1 181 ? -50.105 -17.016 18.070 1.00 73.88 181 GLN A C 1
ATOM 1454 O O . GLN A 1 181 ? -51.318 -16.881 18.190 1.00 73.88 181 GLN A O 1
ATOM 1459 N N . GLN A 1 182 ? -49.530 -18.223 18.055 1.00 63.62 182 GLN A N 1
ATOM 1460 C CA . GLN A 1 182 ? -50.289 -19.472 18.220 1.00 63.62 182 GLN A CA 1
ATOM 1461 C C . GLN A 1 182 ? -50.620 -19.793 19.685 1.00 63.62 182 GLN A C 1
ATOM 1463 O O . GLN A 1 182 ? -51.555 -20.545 19.940 1.00 63.62 182 GLN A O 1
ATOM 1468 N N . VAL A 1 183 ? -49.881 -19.228 20.645 1.00 62.84 183 VAL A N 1
ATOM 1469 C CA . VAL A 1 183 ? -50.123 -19.441 22.085 1.00 62.84 183 VAL A CA 1
ATOM 1470 C C . VAL A 1 183 ? -51.297 -18.600 22.603 1.00 62.84 183 VAL A C 1
ATOM 1472 O O . VAL A 1 183 ? -51.932 -18.996 23.569 1.00 62.84 183 VAL A O 1
ATOM 1475 N N . ASP A 1 184 ? -51.628 -17.487 21.946 1.00 56.00 184 ASP A N 1
ATOM 1476 C CA . ASP A 1 184 ? -52.700 -16.561 22.359 1.00 56.00 184 ASP A CA 1
ATOM 1477 C C . ASP A 1 184 ? -54.100 -16.956 21.828 1.00 56.00 184 ASP A C 1
ATOM 1479 O O . ASP A 1 184 ? -55.087 -16.273 22.083 1.00 56.00 184 ASP A O 1
ATOM 1483 N N . GLN A 1 185 ? -54.204 -18.046 21.052 1.00 52.31 185 GLN A N 1
ATOM 1484 C CA . GLN A 1 185 ? -55.464 -18.532 20.457 1.00 52.31 185 GLN A CA 1
ATOM 1485 C C . GLN A 1 185 ? -55.990 -19.854 21.052 1.00 52.31 185 GLN A C 1
ATOM 1487 O O . GLN A 1 185 ? -57.020 -20.344 20.587 1.00 52.31 185 GLN A O 1
ATOM 1492 N N . ASN A 1 186 ? -55.320 -20.416 22.065 1.00 48.31 186 ASN A N 1
ATOM 1493 C CA . ASN A 1 186 ? -55.754 -21.602 22.823 1.00 48.31 186 ASN A CA 1
ATOM 1494 C C . ASN A 1 186 ? -56.081 -21.230 24.270 1.00 48.31 186 ASN A C 1
ATOM 1496 O O . ASN A 1 186 ? -57.013 -21.852 24.827 1.00 48.31 186 ASN A O 1
#

Secondary structure (DSSP, 8-state):
--HHHHHHHHHHHHTT---TTSSEEETTEEE-EEEETTEEEE-S-HHHHHHHHHHHHHHHHHTT----TTT----------------S--TT------PPPPHHHHHHHHHHHHH-SS--HHHHHHHHHHHT--HHHHHHHHHHHHHHHHHHHHHHHHHHHHHHHHHHHHHHHHHHHHHHHHHTT-

InterPro domains:
  IPR001356 Homeodomain [PF00046] (95-151)
  IPR001356 Homeodomain [PS50071] (92-152)
  IPR001356 Homeodomain [SM00389] (94-156)
  IPR001356 Homeodomain [cd00086] (95-152)
  IPR009057 Homedomain-like superfamily [SSF46689] (82-151)
  IPR017970 Homeobox, conserved site [PS00027] (127-150)
  IPR020479 Homeodomain, metazoa [PR00024] (116-127)
  IPR020479 Homeodomain, metazoa [PR00024] (131-141)
  IPR020479 Homeodomain, metazoa [PR00024] (141-150)
  IPR050296 Antennapedia-type homeobox [PTHR45659] (91-168)

Sequence (186 aa):
MSPKLFTLALEEVFKKLEWDTKGISVDGIRLNQLKFADDIVLIGNITELDEMLNELHLSATKIGLNINLNKTTKTLTTKELSSEDSVSGANGLRRRGRQTYTRYQTLELEKEFHTNHYLTRRRRIEMAHALCLTERQIKIWFQNRRMKLKKEIQAIKELNEQEKQAQAQKAAAAAAAAAAQQVDQN

Foldseek 3Di:
DDLVVVVVLLVVLVVPDPQCPFADDDPNHHDQWDDDRPDIDGGGDPVCVVVVVVSSQVSCVVSVHHDDPVPDDDDDPDPDPDDDDDDDDPPPPPPVPPDDADPVLVVVLVVVCVVPLDDDPVVLVVSCVVRVHDSVVSVVVSVVVVVVVVVVVVVVVVVVVVVVVVVVVVVVVVVVVVVVVVVVPD